Protein AF-N0D4J6-F1 (afdb_monomer_lite)

Structure (mmCIF, N/CA/C/O backbone):
data_AF-N0D4J6-F1
#
_entry.id   AF-N0D4J6-F1
#
loop_
_atom_site.group_PDB
_atom_site.id
_atom_site.type_symbol
_atom_site.label_atom_id
_atom_site.label_alt_id
_atom_site.label_comp_id
_atom_site.label_asym_id
_atom_site.label_entity_id
_atom_site.label_seq_id
_atom_site.pdbx_PDB_ins_code
_atom_site.Cartn_x
_atom_site.Cartn_y
_atom_site.Cartn_z
_atom_site.occupancy
_atom_site.B_iso_or_equiv
_atom_site.auth_seq_id
_atom_site.auth_comp_id
_atom_site.auth_asym_id
_atom_site.auth_atom_id
_atom_site.pdbx_PDB_model_num
ATOM 1 N N . SER A 1 1 ? 31.652 13.600 -29.830 1.00 31.55 1 SER A N 1
ATOM 2 C CA . SER A 1 1 ? 32.325 13.823 -28.541 1.00 31.55 1 SER A CA 1
ATOM 3 C C . SER A 1 1 ? 31.386 14.639 -27.685 1.00 31.55 1 SER A C 1
ATOM 5 O O . SER A 1 1 ? 31.452 15.847 -27.776 1.00 31.55 1 SER A O 1
ATOM 7 N N . ASP A 1 2 ? 30.451 13.978 -27.005 1.00 32.47 2 ASP A N 1
ATOM 8 C CA . ASP A 1 2 ? 29.619 14.539 -25.932 1.00 32.47 2 ASP A CA 1
ATOM 9 C C . ASP A 1 2 ? 28.684 13.425 -25.469 1.00 32.47 2 ASP A C 1
ATOM 11 O O . ASP A 1 2 ? 27.693 13.139 -26.122 1.00 32.47 2 ASP A O 1
ATOM 15 N N . PHE A 1 3 ? 29.121 12.706 -24.440 1.00 34.25 3 PHE A N 1
ATOM 16 C CA . PHE A 1 3 ? 28.351 12.083 -23.361 1.00 34.25 3 PHE A CA 1
ATOM 17 C C . PHE A 1 3 ? 29.422 11.534 -22.402 1.00 34.25 3 PHE A C 1
ATOM 19 O O . PHE A 1 3 ? 30.389 10.910 -22.845 1.00 34.25 3 PHE A O 1
ATOM 26 N N . PRO A 1 4 ? 29.302 11.838 -21.105 1.00 35.31 4 PRO A N 1
ATOM 27 C CA . PRO A 1 4 ? 28.230 11.211 -20.365 1.00 35.31 4 PRO A CA 1
ATOM 28 C C . PRO A 1 4 ? 27.407 12.211 -19.557 1.00 35.31 4 PRO A C 1
ATOM 30 O O . PRO A 1 4 ? 27.921 13.050 -18.823 1.00 35.31 4 PRO A O 1
ATOM 33 N N . THR A 1 5 ? 26.093 12.068 -19.673 1.00 36.09 5 THR A N 1
ATOM 34 C CA . THR A 1 5 ? 25.137 12.445 -18.638 1.00 36.09 5 THR A CA 1
ATOM 35 C C . THR A 1 5 ? 25.590 11.830 -17.319 1.00 36.09 5 THR A C 1
ATOM 37 O O . THR A 1 5 ? 25.360 10.654 -17.059 1.00 36.09 5 THR A O 1
ATOM 40 N N . PHE A 1 6 ? 26.247 12.635 -16.496 1.00 40.59 6 PHE A N 1
ATOM 41 C CA . PHE A 1 6 ? 26.301 12.457 -15.055 1.00 40.59 6 PHE A CA 1
ATOM 42 C C . PHE A 1 6 ? 25.792 13.763 -14.446 1.00 40.59 6 PHE A C 1
ATOM 44 O O . PHE A 1 6 ? 26.192 14.848 -14.866 1.00 40.59 6 PHE A O 1
ATOM 51 N N . PRO A 1 7 ? 24.862 13.642 -13.494 1.00 32.09 7 PRO A N 1
ATOM 52 C CA . PRO A 1 7 ? 25.329 13.457 -12.134 1.00 32.09 7 PRO A CA 1
ATOM 53 C C . PRO A 1 7 ? 24.622 12.284 -11.446 1.00 32.09 7 PRO A C 1
ATOM 55 O O . PRO A 1 7 ? 23.524 12.423 -10.918 1.00 32.09 7 PRO A O 1
ATOM 58 N N . LEU A 1 8 ? 25.314 11.143 -11.373 1.00 45.03 8 LEU A N 1
ATOM 59 C CA . LEU A 1 8 ? 25.085 10.145 -10.317 1.00 45.03 8 LEU A CA 1
ATOM 60 C C . LEU A 1 8 ? 25.592 10.637 -8.943 1.00 45.03 8 LEU A C 1
ATOM 62 O O . LEU A 1 8 ? 25.309 9.999 -7.942 1.00 45.03 8 LEU A O 1
ATOM 66 N N . SER A 1 9 ? 26.227 11.814 -8.858 1.00 36.22 9 SER A N 1
ATOM 67 C CA . SER A 1 9 ? 26.649 12.467 -7.603 1.00 36.22 9 SER A CA 1
ATOM 68 C C . SER A 1 9 ? 25.492 13.021 -6.749 1.00 36.22 9 SER A C 1
ATOM 70 O O . SER A 1 9 ? 25.706 13.835 -5.858 1.00 36.22 9 SER A O 1
ATOM 72 N N . LEU A 1 10 ? 24.246 12.652 -7.060 1.00 41.38 10 LEU A N 1
ATOM 73 C CA . LEU A 1 10 ? 23.038 13.012 -6.308 1.00 41.38 10 LEU A CA 1
ATOM 74 C C . LEU A 1 10 ? 22.240 11.778 -5.852 1.00 41.38 10 LEU A C 1
ATOM 76 O O . LEU A 1 10 ? 21.133 11.943 -5.338 1.00 41.38 10 LEU A O 1
ATOM 80 N N . LEU A 1 11 ? 22.786 10.568 -6.019 1.00 46.06 11 LEU A N 1
ATOM 81 C CA . LEU A 1 11 ? 22.263 9.315 -5.455 1.00 46.06 11 LEU A CA 1
ATOM 82 C C . LEU A 1 11 ? 23.115 8.799 -4.272 1.00 46.06 11 LEU A C 1
ATOM 84 O O . LEU A 1 11 ? 22.824 7.735 -3.740 1.00 46.06 11 LEU A O 1
ATOM 88 N N . ASP A 1 12 ? 24.092 9.587 -3.805 1.00 43.06 12 ASP A N 1
ATOM 89 C CA . ASP A 1 12 ? 25.051 9.269 -2.724 1.00 43.06 12 ASP A CA 1
ATOM 90 C C . ASP A 1 12 ? 24.462 9.227 -1.291 1.00 43.06 12 ASP A C 1
ATOM 92 O O . ASP A 1 12 ? 25.187 9.387 -0.320 1.00 43.06 12 ASP A O 1
ATOM 96 N N . ASP A 1 13 ? 23.162 8.977 -1.125 1.00 44.56 13 ASP A N 1
ATOM 97 C CA . ASP A 1 13 ? 22.534 8.781 0.197 1.00 44.56 13 ASP A CA 1
ATOM 98 C C . ASP A 1 13 ? 21.517 7.619 0.173 1.00 44.56 13 ASP A C 1
ATOM 100 O O . ASP A 1 13 ? 20.451 7.670 0.802 1.00 44.56 13 ASP A O 1
ATOM 104 N N . SER A 1 14 ? 21.798 6.561 -0.595 1.00 44.97 14 SER A N 1
ATOM 105 C CA . SER A 1 14 ? 21.171 5.263 -0.350 1.00 44.97 14 SER A CA 1
ATOM 106 C C . SER A 1 14 ? 21.942 4.553 0.763 1.00 44.97 14 SER A C 1
ATOM 108 O O . SER A 1 14 ? 23.104 4.209 0.594 1.00 44.97 14 SER A O 1
ATOM 110 N N . ASP A 1 15 ? 21.285 4.256 1.889 1.00 44.69 15 ASP A N 1
ATOM 111 C CA . ASP A 1 15 ? 21.842 3.368 2.930 1.00 44.69 15 ASP A CA 1
ATOM 112 C C . ASP A 1 15 ? 22.145 1.947 2.383 1.00 44.69 15 ASP A C 1
ATOM 114 O O . ASP A 1 15 ? 22.787 1.128 3.038 1.00 44.69 15 ASP A O 1
ATOM 118 N N . LEU A 1 16 ? 21.679 1.648 1.164 1.00 45.41 16 LEU A N 1
ATOM 119 C CA . LEU A 1 16 ? 22.087 0.512 0.349 1.00 45.41 16 LEU A CA 1
ATOM 120 C C . LEU A 1 16 ? 23.202 0.975 -0.593 1.00 45.41 16 LEU A C 1
ATOM 122 O O . LEU A 1 16 ? 22.922 1.599 -1.618 1.00 45.41 16 LEU A O 1
ATOM 126 N N . GLU A 1 17 ? 24.460 0.678 -0.264 1.00 49.28 17 GLU A N 1
ATOM 127 C CA . GLU A 1 17 ? 25.536 0.763 -1.253 1.00 49.28 17 GLU A CA 1
ATOM 128 C C . GLU A 1 17 ? 25.129 -0.083 -2.472 1.00 49.28 17 GLU A C 1
ATOM 130 O O . GLU A 1 17 ? 24.666 -1.217 -2.287 1.00 49.28 17 GLU A O 1
ATOM 135 N N . PRO A 1 18 ? 25.251 0.429 -3.711 1.00 55.16 18 PRO A N 1
ATOM 136 C CA . PRO A 1 18 ? 24.900 -0.345 -4.892 1.00 55.16 18 PRO A CA 1
ATOM 137 C C . PRO A 1 18 ? 25.662 -1.672 -4.862 1.00 55.16 18 PRO A C 1
ATOM 139 O O . PRO A 1 18 ? 26.897 -1.704 -4.814 1.00 55.16 18 PRO A O 1
ATOM 142 N N . GLN A 1 19 ? 24.923 -2.783 -4.845 1.00 53.44 19 GLN A N 1
ATOM 143 C CA . GLN A 1 19 ? 25.530 -4.086 -4.626 1.00 53.44 19 GLN A CA 1
ATOM 144 C C . GLN A 1 19 ? 26.285 -4.493 -5.887 1.00 53.44 19 GLN A C 1
ATOM 146 O O . GLN A 1 19 ? 25.723 -4.561 -6.983 1.00 53.44 19 GLN A O 1
ATOM 151 N N . ARG A 1 20 ? 27.579 -4.780 -5.726 1.00 57.75 20 ARG A N 1
ATOM 152 C CA . ARG A 1 20 ? 28.384 -5.375 -6.791 1.00 57.75 20 ARG A CA 1
ATOM 153 C C . ARG A 1 20 ? 27.921 -6.807 -7.016 1.00 57.75 20 ARG A C 1
ATOM 155 O O . ARG A 1 20 ? 28.098 -7.661 -6.149 1.00 57.75 20 ARG A O 1
ATOM 162 N N . CYS A 1 21 ? 27.381 -7.072 -8.197 1.00 60.66 21 CYS A N 1
ATOM 163 C CA . CYS A 1 21 ? 27.023 -8.414 -8.628 1.00 60.66 21 CYS A CA 1
ATOM 164 C C . CYS A 1 21 ? 27.957 -8.872 -9.747 1.00 60.66 21 CYS A C 1
ATOM 166 O O . CYS A 1 21 ? 28.174 -8.162 -10.733 1.00 60.66 21 CYS A O 1
ATOM 168 N N . TYR A 1 22 ? 28.524 -10.065 -9.569 1.00 59.53 22 TYR A N 1
ATOM 169 C CA . TYR A 1 22 ? 29.392 -10.706 -10.550 1.00 59.53 22 TYR A CA 1
ATOM 170 C C . TYR A 1 22 ? 28.554 -11.385 -11.630 1.00 59.53 22 TYR A C 1
ATOM 172 O O . TYR A 1 22 ? 27.590 -12.090 -11.328 1.00 59.53 22 TYR A O 1
ATOM 180 N N . ILE A 1 23 ? 28.938 -11.163 -12.882 1.00 63.38 23 ILE A N 1
ATOM 181 C CA . ILE A 1 23 ? 28.275 -11.738 -14.051 1.00 63.38 23 ILE A CA 1
ATOM 182 C C . ILE A 1 23 ? 28.742 -13.193 -14.221 1.00 63.38 23 ILE A C 1
ATOM 184 O O . ILE A 1 23 ? 29.938 -13.459 -14.057 1.00 63.38 23 ILE A O 1
ATOM 188 N N . PRO A 1 24 ? 27.842 -14.149 -14.515 1.00 61.19 24 PRO A N 1
ATOM 189 C CA . PRO A 1 24 ? 28.223 -15.543 -14.705 1.00 61.19 24 PRO A CA 1
ATOM 190 C C . PRO A 1 24 ? 29.245 -15.717 -15.843 1.00 61.19 24 PRO A C 1
ATOM 192 O O . PRO A 1 24 ? 29.080 -15.177 -16.931 1.00 61.19 24 PRO A O 1
ATOM 195 N N . ALA A 1 25 ? 30.285 -16.526 -15.615 1.00 54.28 25 ALA A N 1
ATOM 196 C CA . ALA A 1 25 ? 31.436 -16.684 -16.519 1.00 54.28 25 ALA A CA 1
ATOM 197 C C . ALA A 1 25 ? 31.128 -17.282 -17.915 1.00 54.28 25 ALA A C 1
ATOM 199 O O . ALA A 1 25 ? 32.037 -17.432 -18.727 1.00 54.28 25 ALA A O 1
ATOM 200 N N . TRP A 1 26 ? 29.879 -17.672 -18.183 1.00 51.75 26 TRP A N 1
ATOM 201 C CA . TRP A 1 26 ? 29.451 -18.351 -19.411 1.00 51.75 26 TRP A CA 1
ATOM 202 C C . TRP A 1 26 ? 28.742 -17.431 -20.423 1.00 51.75 26 TRP A C 1
ATOM 204 O O . TRP A 1 26 ? 28.507 -17.858 -21.554 1.00 51.75 26 TRP A O 1
ATOM 214 N N . GLU A 1 27 ? 28.452 -16.173 -20.074 1.00 54.91 27 GLU A N 1
ATOM 215 C CA . GLU A 1 27 ? 27.927 -15.176 -21.018 1.00 54.91 27 GLU A CA 1
ATOM 216 C C . GLU A 1 27 ? 29.079 -14.466 -21.745 1.00 54.91 27 GLU A C 1
ATOM 218 O O . GLU A 1 27 ? 29.668 -13.492 -21.273 1.00 54.91 27 GLU A O 1
ATOM 223 N N . ASN A 1 28 ? 29.424 -14.977 -22.927 1.00 46.06 28 ASN A N 1
ATOM 224 C CA . ASN A 1 28 ? 30.394 -14.336 -23.806 1.00 46.06 28 ASN A CA 1
ATOM 225 C C . ASN A 1 28 ? 29.768 -13.102 -24.479 1.00 46.06 28 ASN A C 1
ATOM 227 O O . ASN A 1 28 ? 28.743 -13.205 -25.149 1.00 46.06 28 ASN A O 1
ATOM 231 N N . SER A 1 29 ? 30.457 -11.961 -24.370 1.00 52.41 29 SER A N 1
ATOM 232 C CA . SER A 1 29 ? 30.180 -10.665 -25.021 1.00 52.41 29 SER A CA 1
ATOM 233 C C . SER A 1 29 ? 28.982 -9.854 -24.498 1.00 52.41 29 SER A C 1
ATOM 235 O O . SER A 1 29 ? 28.037 -9.564 -25.223 1.00 52.41 29 SER A O 1
ATOM 237 N N . THR A 1 30 ? 29.059 -9.376 -23.254 1.00 58.66 30 THR A N 1
ATOM 238 C CA . THR A 1 30 ? 28.177 -8.296 -22.786 1.00 58.66 30 THR A CA 1
ATOM 239 C C . THR A 1 30 ? 28.730 -6.941 -23.234 1.00 58.66 30 THR A C 1
ATOM 241 O O . THR A 1 30 ? 29.758 -6.465 -22.753 1.00 58.66 30 THR A O 1
ATOM 244 N N . GLY A 1 31 ? 28.073 -6.311 -24.210 1.00 66.31 31 GLY A N 1
ATOM 245 C CA . GLY A 1 31 ? 28.323 -4.906 -24.540 1.00 66.31 31 GLY A CA 1
ATOM 246 C C . GLY A 1 31 ? 27.883 -3.993 -23.391 1.00 66.31 31 GLY A C 1
ATOM 247 O O . GLY A 1 31 ? 26.995 -4.356 -22.618 1.00 66.31 31 GLY A O 1
ATOM 248 N N . THR A 1 32 ? 28.484 -2.808 -23.274 1.00 74.94 32 THR A N 1
ATOM 249 C CA . THR A 1 32 ? 28.035 -1.792 -22.311 1.00 74.94 32 THR A CA 1
ATOM 250 C C . THR A 1 32 ? 26.611 -1.346 -22.648 1.00 74.94 32 THR A C 1
ATOM 252 O O . THR A 1 32 ? 26.360 -0.930 -23.779 1.00 74.94 32 THR A O 1
ATOM 255 N N . GLY A 1 33 ? 25.687 -1.397 -21.689 1.00 78.81 33 GLY A N 1
ATOM 256 C CA . GLY A 1 33 ? 24.295 -1.015 -21.933 1.00 78.81 33 GLY A CA 1
ATOM 257 C C . GLY A 1 33 ? 23.366 -1.224 -20.741 1.00 78.81 33 GLY A C 1
ATOM 258 O O . GLY A 1 33 ? 23.804 -1.599 -19.654 1.00 78.81 33 GLY A O 1
ATOM 259 N N . TRP A 1 34 ? 22.071 -0.980 -20.958 1.00 84.12 34 TRP A N 1
ATOM 260 C CA . TRP A 1 34 ? 21.013 -1.300 -19.997 1.00 84.12 34 TRP A CA 1
ATOM 261 C C . TRP A 1 34 ? 20.624 -2.768 -20.113 1.00 84.12 34 TRP A C 1
ATOM 263 O O . TRP A 1 34 ? 20.433 -3.267 -21.220 1.00 84.12 34 TRP A O 1
ATOM 273 N N . TYR A 1 35 ? 20.485 -3.440 -18.976 1.00 84.50 35 TYR A N 1
ATOM 274 C CA . TYR A 1 35 ? 20.070 -4.834 -18.906 1.00 84.50 35 TYR A CA 1
ATOM 275 C C . TYR A 1 35 ? 18.962 -5.012 -17.876 1.00 84.50 35 TYR A C 1
ATOM 277 O O . TYR A 1 35 ? 18.890 -4.297 -16.873 1.00 84.50 35 TYR A O 1
ATOM 285 N N . ARG A 1 36 ? 18.123 -6.014 -18.122 1.00 87.56 36 ARG A N 1
ATOM 286 C CA . ARG A 1 36 ? 17.283 -6.644 -17.116 1.00 87.56 36 ARG A CA 1
ATOM 287 C C . ARG A 1 36 ? 18.103 -7.756 -16.464 1.00 87.56 36 ARG A C 1
ATOM 289 O O . ARG A 1 36 ? 18.426 -8.765 -17.088 1.00 87.56 36 ARG A O 1
ATOM 296 N N . CYS A 1 37 ? 18.455 -7.534 -15.207 1.00 84.19 37 CYS A N 1
ATOM 297 C CA . CYS A 1 37 ? 19.223 -8.440 -14.371 1.00 84.19 37 CYS A CA 1
ATOM 298 C C . CYS A 1 37 ? 18.268 -9.360 -13.613 1.00 84.19 37 CYS A C 1
ATOM 300 O O . CYS A 1 37 ? 17.620 -8.909 -12.672 1.00 84.19 37 CYS A O 1
ATOM 302 N N . HIS A 1 38 ? 18.180 -10.629 -14.006 1.00 84.94 38 HIS A N 1
ATOM 303 C CA . HIS A 1 38 ? 17.336 -11.623 -13.338 1.00 84.94 38 HIS A CA 1
ATOM 304 C C . HIS A 1 38 ? 18.054 -12.253 -12.153 1.00 84.94 38 HIS A C 1
ATOM 306 O O . HIS A 1 38 ? 19.222 -12.640 -12.245 1.00 84.94 38 HIS A O 1
ATOM 312 N N . LEU A 1 39 ? 17.341 -12.391 -11.045 1.00 82.56 39 LEU A N 1
ATOM 313 C CA . LEU A 1 39 ? 17.875 -12.792 -9.753 1.00 82.56 39 LEU A CA 1
ATOM 314 C C . LEU A 1 39 ? 17.342 -14.172 -9.362 1.00 82.56 39 LEU A C 1
ATOM 316 O O . LEU A 1 39 ? 16.369 -14.683 -9.916 1.00 82.56 39 LEU A O 1
ATOM 320 N N . CYS A 1 40 ? 18.023 -14.828 -8.425 1.00 78.12 40 CYS A N 1
ATOM 321 C CA . CYS A 1 40 ? 17.740 -16.217 -8.056 1.00 78.12 40 CYS A CA 1
ATOM 322 C C . CYS A 1 40 ? 16.357 -16.455 -7.431 1.00 78.12 40 CYS A C 1
ATOM 324 O O . CYS A 1 40 ? 15.910 -17.597 -7.378 1.00 78.12 40 CYS A O 1
ATOM 326 N N . ASP A 1 41 ? 15.692 -15.406 -6.953 1.00 77.50 41 ASP A N 1
ATOM 327 C CA . ASP A 1 41 ? 14.322 -15.444 -6.434 1.00 77.50 41 ASP A CA 1
ATOM 328 C C . ASP A 1 41 ? 13.252 -15.282 -7.534 1.00 77.50 41 ASP A C 1
ATOM 330 O O . ASP A 1 41 ? 12.059 -15.305 -7.239 1.00 77.50 41 ASP A O 1
ATOM 334 N N . GLY A 1 42 ? 13.670 -15.136 -8.798 1.00 81.81 42 GLY A N 1
ATOM 335 C CA . GLY A 1 42 ? 12.796 -14.880 -9.942 1.00 81.81 42 GLY A CA 1
ATOM 336 C C . GLY A 1 42 ? 12.431 -13.405 -10.130 1.00 81.81 42 GLY A C 1
ATOM 337 O O . GLY A 1 42 ? 11.669 -13.091 -11.043 1.00 81.81 42 GLY A O 1
ATOM 338 N N . SER A 1 43 ? 12.951 -12.501 -9.294 1.00 85.38 43 SER A N 1
ATOM 339 C CA . SER A 1 43 ? 12.812 -11.059 -9.491 1.00 85.38 43 SER A CA 1
ATOM 340 C C . SER A 1 43 ? 13.825 -10.535 -10.511 1.00 85.38 43 SER A C 1
ATOM 342 O O . SER A 1 43 ? 14.798 -11.211 -10.853 1.00 85.38 43 SER A O 1
ATOM 344 N N . TYR A 1 44 ? 13.607 -9.318 -11.007 1.00 86.62 44 TYR A N 1
ATOM 345 C CA . TYR A 1 44 ? 14.601 -8.620 -11.814 1.00 86.62 44 TYR A CA 1
ATOM 346 C C . TYR A 1 44 ? 14.820 -7.183 -11.349 1.00 86.62 44 TYR A C 1
ATOM 348 O O . TYR A 1 44 ? 13.927 -6.551 -10.782 1.00 86.62 44 TYR A O 1
ATOM 356 N N . ALA A 1 45 ? 15.998 -6.652 -11.664 1.00 85.19 45 ALA A N 1
ATOM 357 C CA . ALA A 1 45 ? 16.337 -5.238 -11.540 1.00 85.19 45 ALA A CA 1
ATOM 358 C C . ALA A 1 45 ? 16.830 -4.687 -12.885 1.00 85.19 45 ALA A C 1
ATOM 360 O O . ALA A 1 45 ? 17.416 -5.416 -13.687 1.00 85.19 45 ALA A O 1
ATOM 361 N N . VAL A 1 46 ? 16.563 -3.411 -13.160 1.00 85.88 46 VAL A N 1
ATOM 362 C CA . VAL A 1 46 ? 17.032 -2.735 -14.379 1.00 85.88 46 VAL A CA 1
ATOM 363 C C . VAL A 1 46 ? 18.310 -1.984 -14.053 1.00 85.88 46 VAL A C 1
ATOM 365 O O . VAL A 1 46 ? 18.291 -1.052 -13.254 1.00 85.88 46 VAL A O 1
ATOM 368 N N . CYS A 1 47 ? 19.429 -2.380 -14.658 1.00 79.44 47 CYS A N 1
ATOM 369 C CA . CYS A 1 47 ? 20.736 -1.844 -14.283 1.00 79.44 47 CYS A CA 1
ATOM 370 C C . CYS A 1 47 ? 21.635 -1.599 -15.492 1.00 79.44 47 CYS A C 1
ATOM 372 O O . CYS A 1 47 ? 21.501 -2.224 -16.548 1.00 79.44 47 CYS A O 1
ATOM 374 N N . TRP A 1 48 ? 22.587 -0.686 -15.319 1.00 77.69 48 TRP A N 1
ATOM 375 C CA . TRP A 1 48 ? 23.629 -0.441 -16.305 1.00 77.69 48 TRP A CA 1
ATOM 376 C C . TRP A 1 48 ? 24.785 -1.425 -16.113 1.00 77.69 48 TRP A C 1
ATOM 378 O O . TRP A 1 48 ? 25.401 -1.489 -15.046 1.00 77.69 48 TRP A O 1
ATOM 388 N N . VAL A 1 49 ? 25.111 -2.175 -17.163 1.00 75.25 49 VAL A N 1
ATOM 389 C CA . VAL A 1 49 ? 26.203 -3.153 -17.173 1.00 75.25 49 VAL A CA 1
ATOM 390 C C . VAL A 1 49 ? 27.357 -2.602 -17.997 1.00 75.25 49 VAL A C 1
ATOM 392 O O . VAL A 1 49 ? 27.163 -2.079 -19.094 1.00 75.25 49 VAL A O 1
ATOM 395 N N . THR A 1 50 ? 28.580 -2.708 -17.473 1.00 67.94 50 THR A N 1
ATOM 396 C CA . THR A 1 50 ? 29.802 -2.313 -18.185 1.00 67.94 50 THR A CA 1
ATOM 397 C C . THR A 1 50 ? 30.849 -3.425 -18.083 1.00 67.94 50 THR A C 1
ATOM 399 O O . THR A 1 50 ? 31.254 -3.762 -16.969 1.00 67.94 50 THR A O 1
ATOM 402 N N . PRO A 1 51 ? 31.338 -3.984 -19.204 1.00 63.66 51 PRO A N 1
ATOM 403 C CA . PRO A 1 51 ? 32.469 -4.900 -19.180 1.00 63.66 51 PRO A CA 1
ATOM 404 C C . PRO A 1 51 ? 33.742 -4.139 -18.776 1.00 63.66 51 PRO A C 1
ATOM 406 O O . PRO A 1 51 ? 34.083 -3.117 -19.375 1.00 63.66 51 PRO A O 1
ATOM 409 N N . ARG A 1 52 ? 34.477 -4.620 -17.765 1.00 57.59 52 ARG A N 1
ATOM 410 C CA . ARG A 1 52 ? 35.850 -4.156 -17.505 1.00 57.59 52 ARG A CA 1
ATOM 411 C C . ARG A 1 52 ? 36.844 -5.002 -18.299 1.00 57.59 52 ARG A C 1
ATOM 413 O O . ARG A 1 52 ? 36.660 -6.202 -18.466 1.00 57.59 52 ARG A O 1
ATOM 420 N N . ALA A 1 53 ? 37.924 -4.378 -18.766 1.00 50.34 53 ALA A N 1
ATOM 421 C CA . ALA A 1 53 ? 39.074 -5.097 -19.305 1.00 50.34 53 ALA A CA 1
ATOM 422 C C . ALA A 1 53 ? 39.821 -5.782 -18.144 1.00 50.34 53 ALA A C 1
ATOM 424 O O . ALA A 1 53 ? 40.487 -5.117 -17.354 1.00 50.34 53 ALA A O 1
ATOM 425 N N . GLY A 1 54 ? 39.650 -7.097 -18.009 1.00 54.59 54 GLY A N 1
ATOM 426 C CA . GLY A 1 54 ? 40.112 -7.893 -16.866 1.00 54.59 54 GLY A CA 1
ATOM 427 C C . GLY A 1 54 ? 38.975 -8.777 -16.355 1.00 54.59 54 GLY A C 1
ATOM 428 O O . GLY A 1 54 ? 37.820 -8.401 -16.484 1.00 54.59 54 GLY A O 1
ATOM 429 N N . SER A 1 55 ? 39.296 -9.955 -15.822 1.00 52.81 55 SER A N 1
ATOM 430 C CA . SER A 1 55 ? 38.429 -11.124 -15.552 1.00 52.81 55 SER A CA 1
ATOM 431 C C . SER A 1 55 ? 37.132 -10.921 -14.746 1.00 52.81 55 SER A C 1
ATOM 433 O O . SER A 1 55 ? 36.446 -11.899 -14.463 1.00 52.81 55 SER A O 1
ATOM 435 N N . GLU A 1 56 ? 36.784 -9.698 -14.357 1.00 53.91 56 GLU A N 1
ATOM 436 C CA . GLU A 1 56 ? 35.614 -9.387 -13.544 1.00 53.91 56 GLU A CA 1
ATOM 437 C C . GLU A 1 56 ? 34.643 -8.488 -14.312 1.00 53.91 56 GLU A C 1
ATOM 439 O O . GLU A 1 56 ? 34.735 -7.259 -14.327 1.00 53.91 56 GLU A O 1
ATOM 444 N N . THR A 1 57 ? 33.665 -9.124 -14.943 1.00 58.38 57 THR A N 1
ATOM 445 C CA . THR A 1 57 ? 32.429 -8.493 -15.397 1.00 58.38 57 THR A CA 1
ATOM 446 C C . THR A 1 57 ? 31.540 -8.255 -14.172 1.00 58.38 57 THR A C 1
ATOM 448 O O . THR A 1 57 ? 31.015 -9.207 -13.590 1.00 58.38 57 THR A O 1
ATOM 451 N N . CYS A 1 58 ? 31.408 -6.998 -13.734 1.00 56.78 58 CYS A N 1
ATOM 452 C CA . CYS A 1 58 ? 30.579 -6.610 -12.590 1.00 56.78 58 CYS A CA 1
ATOM 453 C C . CYS A 1 58 ? 29.492 -5.603 -12.993 1.00 56.78 58 CYS A C 1
ATOM 455 O O . CYS A 1 58 ? 29.699 -4.745 -13.851 1.00 56.78 58 CYS A O 1
ATOM 457 N N . CYS A 1 59 ? 28.325 -5.714 -12.365 1.00 60.41 59 CYS A N 1
ATOM 458 C CA . CYS A 1 59 ? 27.227 -4.758 -12.476 1.00 60.41 59 CYS A CA 1
ATOM 459 C C . CYS A 1 59 ? 26.890 -4.196 -11.092 1.00 60.41 59 CYS A C 1
ATOM 461 O O . CYS A 1 59 ? 27.150 -4.838 -10.070 1.00 60.41 59 CYS A O 1
ATOM 463 N N . PHE A 1 60 ? 26.349 -2.981 -11.068 1.00 61.19 60 PHE A N 1
ATOM 464 C CA . PHE A 1 60 ? 25.830 -2.361 -9.857 1.00 61.19 60 PHE A CA 1
ATOM 465 C C . PHE A 1 60 ? 24.316 -2.498 -9.887 1.00 61.19 60 PHE A C 1
ATOM 467 O O . PHE A 1 60 ? 23.669 -1.930 -10.765 1.00 61.19 60 PHE A O 1
ATOM 474 N N . LEU A 1 61 ? 23.776 -3.284 -8.959 1.00 62.88 61 LEU A N 1
ATOM 475 C CA . LEU A 1 61 ? 22.339 -3.346 -8.751 1.00 62.88 61 LEU A CA 1
ATOM 476 C C . LEU A 1 61 ? 21.948 -2.208 -7.812 1.00 62.88 61 LEU A C 1
ATOM 478 O O . LEU A 1 61 ? 22.339 -2.211 -6.641 1.00 62.88 61 LEU A O 1
ATOM 482 N N . ASP A 1 62 ? 21.186 -1.245 -8.325 1.00 66.50 62 ASP A N 1
ATOM 483 C CA . ASP A 1 62 ? 20.389 -0.373 -7.473 1.00 66.50 62 ASP A CA 1
ATOM 484 C C . ASP A 1 62 ? 19.002 -1.007 -7.285 1.00 66.50 62 ASP A C 1
ATOM 486 O O . ASP A 1 62 ? 18.457 -1.671 -8.166 1.00 66.50 62 ASP A O 1
ATOM 490 N N . GLY A 1 63 ? 18.444 -0.894 -6.082 1.00 66.69 63 GLY A N 1
ATOM 491 C CA . GLY A 1 63 ? 17.111 -1.426 -5.782 1.00 66.69 63 GLY A CA 1
ATOM 492 C C . GLY A 1 63 ? 15.986 -0.517 -6.272 1.00 66.69 63 GLY A C 1
ATOM 493 O O . GLY A 1 63 ? 14.896 -0.573 -5.707 1.00 66.69 63 GLY A O 1
ATOM 494 N N . ILE A 1 64 ? 16.257 0.377 -7.233 1.00 79.81 64 ILE A N 1
ATOM 495 C CA . ILE A 1 64 ? 15.356 1.483 -7.557 1.00 79.81 64 ILE A CA 1
ATOM 496 C C . ILE A 1 64 ? 14.282 1.035 -8.536 1.00 79.81 64 ILE A C 1
ATOM 498 O O . ILE A 1 64 ? 13.106 1.260 -8.268 1.00 79.81 64 ILE A O 1
ATOM 502 N N . VAL A 1 65 ? 14.666 0.409 -9.653 1.00 84.00 65 VAL A N 1
ATOM 503 C CA . VAL A 1 65 ? 13.740 -0.068 -10.693 1.00 84.00 65 VAL A CA 1
ATOM 504 C C . VAL A 1 65 ? 13.781 -1.587 -10.746 1.00 84.00 65 VAL A C 1
ATOM 506 O O . VAL A 1 65 ? 14.754 -2.186 -11.205 1.00 84.00 65 VAL A O 1
ATOM 509 N N . THR A 1 66 ? 12.715 -2.221 -10.271 1.00 85.50 66 THR A N 1
ATOM 510 C CA . THR A 1 66 ? 12.689 -3.666 -10.019 1.00 85.50 66 THR A CA 1
ATOM 511 C C . THR A 1 66 ? 11.374 -4.285 -10.478 1.00 85.50 66 THR A C 1
ATOM 513 O O . THR A 1 66 ? 10.458 -3.584 -10.897 1.00 85.50 66 THR A O 1
ATOM 516 N N . SER A 1 67 ? 11.260 -5.608 -10.438 1.00 85.69 67 SER A N 1
ATOM 517 C CA . SER A 1 67 ? 10.031 -6.320 -10.801 1.00 85.69 67 SER A CA 1
ATOM 518 C C . SER A 1 67 ? 9.006 -6.415 -9.669 1.00 85.69 67 SER A C 1
ATOM 520 O O . SER A 1 67 ? 7.876 -6.832 -9.903 1.00 85.69 67 SER A O 1
ATOM 522 N N . LEU A 1 68 ? 9.397 -6.091 -8.432 1.00 79.31 68 LEU A N 1
ATOM 523 C CA . LEU A 1 68 ? 8.587 -6.290 -7.229 1.00 79.31 68 LEU A CA 1
ATOM 524 C C . LEU A 1 68 ? 8.507 -5.008 -6.392 1.00 79.31 68 LEU A C 1
ATOM 526 O O . LEU A 1 68 ? 9.412 -4.184 -6.372 1.00 79.31 68 LEU A O 1
ATOM 530 N N . THR A 1 69 ? 7.429 -4.861 -5.627 1.00 68.56 69 THR A N 1
ATOM 531 C CA . THR A 1 69 ? 7.231 -3.752 -4.670 1.00 68.56 69 THR A CA 1
ATOM 532 C C . THR A 1 69 ? 7.872 -3.997 -3.303 1.00 68.56 69 THR A C 1
ATOM 534 O O . THR A 1 69 ? 7.722 -3.196 -2.385 1.00 68.56 69 THR A O 1
ATOM 537 N N . ARG A 1 70 ? 8.557 -5.123 -3.108 1.00 69.12 70 ARG A N 1
ATOM 538 C CA . ARG A 1 70 ? 9.325 -5.425 -1.891 1.00 69.12 70 ARG A CA 1
ATOM 539 C C . ARG A 1 70 ? 10.647 -6.052 -2.290 1.00 69.12 70 ARG A C 1
ATOM 541 O O . ARG A 1 70 ? 10.921 -7.206 -1.972 1.00 69.12 70 ARG A O 1
ATOM 548 N N . PHE A 1 71 ? 11.420 -5.307 -3.067 1.00 66.88 71 PHE A N 1
ATOM 549 C CA . PHE A 1 71 ? 12.715 -5.774 -3.522 1.00 66.88 71 PHE A CA 1
ATOM 550 C C . PHE A 1 71 ? 13.764 -5.613 -2.418 1.00 66.88 71 PHE A C 1
ATOM 552 O O . PHE A 1 71 ? 13.889 -4.548 -1.814 1.00 66.88 71 PHE A O 1
ATOM 559 N N . SER A 1 72 ? 14.535 -6.670 -2.166 1.00 66.12 72 SER A N 1
ATOM 560 C CA . SER A 1 72 ? 15.708 -6.612 -1.299 1.00 66.12 72 SER A CA 1
ATOM 561 C C . SER A 1 72 ? 16.921 -7.077 -2.096 1.00 66.12 72 SER A C 1
ATOM 563 O O . SER A 1 72 ? 17.006 -8.268 -2.388 1.00 66.12 72 SER A O 1
ATOM 565 N N . PRO A 1 73 ? 17.884 -6.192 -2.411 1.00 62.09 73 PRO A N 1
ATOM 566 C CA . PRO A 1 73 ? 19.082 -6.598 -3.147 1.00 62.09 73 PRO A CA 1
ATOM 567 C C . PRO A 1 73 ? 19.972 -7.561 -2.341 1.00 62.09 73 PRO A C 1
ATOM 569 O O . PRO A 1 73 ? 20.771 -8.303 -2.915 1.00 62.09 73 PRO A O 1
ATOM 572 N N . THR A 1 74 ? 19.821 -7.589 -1.011 1.00 63.78 74 THR A N 1
ATOM 573 C CA . THR A 1 74 ? 20.707 -8.332 -0.109 1.00 63.78 74 THR A CA 1
ATOM 574 C C . THR A 1 74 ? 20.654 -9.845 -0.348 1.00 63.78 74 THR A C 1
ATOM 576 O O . THR A 1 74 ? 19.590 -10.450 -0.455 1.00 63.78 74 THR A O 1
ATOM 579 N N . ASN A 1 75 ? 21.835 -10.474 -0.410 1.00 62.81 75 ASN A N 1
ATOM 580 C CA . ASN A 1 75 ? 22.031 -11.918 -0.621 1.00 62.81 75 ASN A CA 1
ATOM 581 C C . ASN A 1 75 ? 21.488 -12.500 -1.939 1.00 62.81 75 ASN A C 1
ATOM 583 O O . ASN A 1 75 ? 21.412 -13.724 -2.074 1.00 62.81 75 ASN A O 1
ATOM 587 N N . GLN A 1 76 ? 21.166 -11.671 -2.932 1.00 67.81 76 GLN A N 1
ATOM 588 C CA . GLN A 1 76 ? 20.702 -12.166 -4.226 1.00 67.81 76 GLN A CA 1
ATOM 589 C C . GLN A 1 76 ? 21.857 -12.489 -5.184 1.00 67.81 76 GLN A C 1
ATOM 591 O O . GLN A 1 76 ? 22.899 -11.827 -5.193 1.00 67.81 76 GLN A O 1
ATOM 596 N N . ARG A 1 77 ? 21.678 -13.540 -5.997 1.00 70.88 77 ARG A N 1
ATOM 597 C CA . ARG A 1 77 ? 22.616 -13.942 -7.057 1.00 70.88 77 ARG A CA 1
ATOM 598 C C . ARG A 1 77 ? 22.005 -13.666 -8.421 1.00 70.88 77 ARG A C 1
ATOM 600 O O . ARG A 1 77 ? 20.850 -14.011 -8.652 1.00 70.88 77 ARG A O 1
ATOM 607 N N . LEU A 1 78 ? 22.811 -13.106 -9.315 1.00 74.38 78 LEU A N 1
ATOM 608 C CA . LEU A 1 78 ? 22.453 -12.891 -10.711 1.00 74.38 78 LEU A CA 1
ATOM 609 C C . LEU A 1 78 ? 22.428 -14.231 -11.460 1.00 74.38 78 LEU A C 1
ATOM 611 O O . LEU A 1 78 ? 23.378 -15.011 -11.370 1.00 74.38 78 LEU A O 1
ATOM 615 N N . VAL A 1 79 ? 21.339 -14.488 -12.180 1.00 79.19 79 VAL A N 1
ATOM 616 C CA . VAL A 1 79 ? 21.106 -15.729 -12.933 1.00 79.19 79 VAL A CA 1
ATOM 617 C C . VAL A 1 79 ? 21.223 -15.500 -14.436 1.00 79.19 79 VAL A C 1
ATOM 619 O O . VAL A 1 79 ? 21.821 -16.329 -15.118 1.00 79.19 79 VAL A O 1
ATOM 622 N N . LEU A 1 80 ? 20.666 -14.397 -14.941 1.00 82.00 80 LEU A N 1
ATOM 623 C CA . LEU A 1 80 ? 20.580 -14.096 -16.372 1.00 82.00 80 LEU A CA 1
ATOM 624 C C . LEU A 1 80 ? 20.647 -12.582 -16.608 1.00 82.00 80 LEU A C 1
ATOM 626 O O . LEU A 1 80 ? 20.057 -11.810 -15.845 1.00 82.00 80 LEU A O 1
ATOM 630 N N . LEU A 1 81 ? 21.327 -12.171 -17.679 1.00 81.19 81 LEU A N 1
ATOM 631 C CA . LEU A 1 81 ? 21.317 -10.797 -18.173 1.00 81.19 81 LEU A CA 1
ATOM 632 C C . LEU A 1 81 ? 20.601 -10.710 -19.518 1.00 81.19 81 LEU A C 1
ATOM 634 O O . LEU A 1 81 ? 21.065 -11.234 -20.527 1.00 81.19 81 LEU A O 1
ATOM 638 N N . GLU A 1 82 ? 19.502 -9.965 -19.559 1.00 86.12 82 GLU A N 1
ATOM 639 C CA . GLU A 1 82 ? 18.798 -9.675 -20.808 1.00 86.12 82 GLU A CA 1
ATOM 640 C C . GLU A 1 82 ? 19.090 -8.235 -21.251 1.00 86.12 82 GLU A C 1
ATOM 642 O O . GLU A 1 82 ? 18.779 -7.302 -20.507 1.00 86.12 82 GLU A O 1
ATOM 647 N N . PRO A 1 83 ? 19.699 -8.009 -22.429 1.00 86.50 83 PRO A N 1
ATOM 648 C CA . PRO A 1 83 ? 19.960 -6.660 -22.916 1.00 86.50 83 PRO A CA 1
ATOM 649 C C . PRO A 1 83 ? 18.647 -5.937 -23.229 1.00 86.50 83 PRO A C 1
ATOM 651 O O . PRO A 1 83 ? 17.771 -6.490 -23.890 1.00 86.50 83 PRO A O 1
ATOM 654 N N . LEU A 1 84 ? 18.541 -4.683 -22.792 1.00 86.94 84 LEU A N 1
ATOM 655 C CA . LEU A 1 84 ? 17.387 -3.822 -23.038 1.00 86.94 84 LEU A CA 1
ATOM 656 C C . LEU A 1 84 ? 17.721 -2.772 -24.094 1.00 86.94 84 LEU A C 1
ATOM 658 O O . LEU A 1 84 ? 18.757 -2.101 -24.033 1.00 86.94 84 LEU A O 1
ATOM 662 N N . LYS A 1 85 ? 16.815 -2.588 -25.054 1.00 88.50 85 LYS A N 1
ATOM 663 C CA . LYS A 1 85 ? 16.923 -1.504 -26.039 1.00 88.50 85 LYS A CA 1
ATOM 664 C C . LYS A 1 85 ? 16.325 -0.230 -25.459 1.00 88.50 85 LYS A C 1
ATOM 666 O O . LYS A 1 85 ? 15.215 -0.250 -24.942 1.00 88.50 85 LYS A O 1
ATOM 671 N N . LEU A 1 86 ? 17.051 0.881 -25.563 1.00 86.75 86 LEU A N 1
ATOM 672 C CA . LEU A 1 86 ? 16.573 2.167 -25.066 1.00 86.75 86 LEU A CA 1
ATOM 673 C C . LEU A 1 86 ? 15.675 2.854 -26.101 1.00 86.75 86 LEU A C 1
ATOM 675 O O . LEU A 1 86 ? 16.141 3.231 -27.177 1.00 86.75 86 LEU A O 1
ATOM 679 N N . VAL A 1 87 ? 14.422 3.089 -25.727 1.00 87.69 87 VAL A N 1
ATOM 680 C CA . VAL A 1 87 ? 13.455 3.898 -26.469 1.00 87.69 87 VAL A CA 1
ATOM 681 C C . VAL A 1 87 ? 13.342 5.277 -25.812 1.00 87.69 87 VAL A C 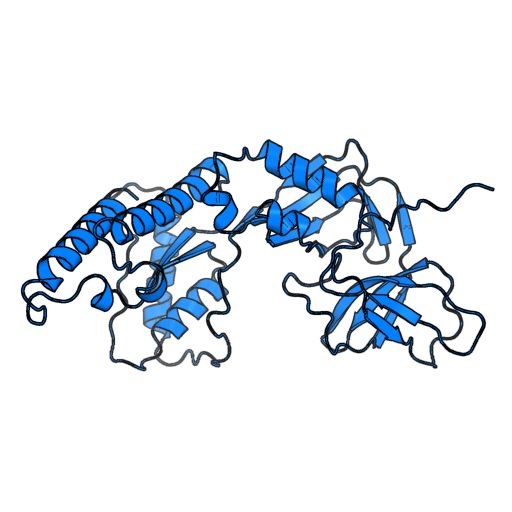1
ATOM 683 O O . VAL A 1 87 ? 12.983 5.382 -24.636 1.00 87.69 87 VAL A O 1
ATOM 686 N N . PRO A 1 88 ? 13.653 6.367 -26.528 1.00 79.75 88 PRO A N 1
ATOM 687 C CA . PRO A 1 88 ? 13.555 7.700 -25.955 1.00 79.75 88 PRO A CA 1
ATOM 688 C C . PRO A 1 88 ? 12.099 8.187 -25.894 1.00 79.75 88 PRO A C 1
ATOM 690 O O . PRO A 1 88 ? 11.321 7.990 -26.826 1.00 79.75 88 PRO A O 1
ATOM 693 N N . CYS A 1 89 ? 11.782 8.935 -24.834 1.00 79.19 89 CYS A N 1
ATOM 694 C CA . CYS A 1 89 ? 10.655 9.872 -24.774 1.00 79.19 89 CYS A CA 1
ATOM 695 C C . CYS A 1 89 ? 9.248 9.264 -24.923 1.00 79.19 89 CYS A C 1
ATOM 697 O O . CYS A 1 89 ? 8.486 9.620 -25.827 1.00 79.19 89 CYS A O 1
ATOM 699 N N . VAL A 1 90 ? 8.846 8.431 -23.965 1.00 89.38 90 VAL A N 1
ATOM 700 C CA . VAL A 1 90 ? 7.451 7.997 -23.825 1.00 89.38 90 VAL A CA 1
ATOM 701 C C . VAL A 1 90 ? 6.609 9.145 -23.272 1.00 89.38 90 VAL A C 1
ATOM 703 O O . VAL A 1 90 ? 6.898 9.703 -22.211 1.00 89.38 90 VAL A O 1
ATOM 706 N N . LYS A 1 91 ? 5.553 9.503 -24.008 1.00 90.69 91 LYS A N 1
ATOM 707 C CA . LYS A 1 91 ? 4.663 10.629 -23.679 1.00 90.69 91 LYS A CA 1
ATOM 708 C C . LYS A 1 91 ? 3.495 10.268 -22.777 1.00 90.69 91 LYS A C 1
ATOM 710 O O . LYS A 1 91 ? 2.820 11.163 -22.287 1.00 90.69 91 LYS A O 1
ATOM 715 N N . ARG A 1 92 ? 3.204 8.984 -22.596 1.00 92.19 92 ARG A N 1
ATOM 716 C CA . ARG A 1 92 ? 2.060 8.552 -21.800 1.00 92.19 92 ARG A CA 1
ATOM 717 C C . ARG A 1 92 ? 2.398 7.278 -21.064 1.00 92.19 92 ARG A C 1
ATOM 719 O O . ARG A 1 92 ? 2.828 6.317 -21.693 1.00 92.19 92 ARG A O 1
ATOM 726 N N . ILE A 1 93 ? 2.178 7.274 -19.759 1.00 93.88 93 ILE A N 1
ATOM 727 C CA . ILE A 1 93 ? 2.384 6.095 -18.921 1.00 93.88 93 ILE A CA 1
ATOM 728 C C . ILE A 1 93 ? 1.198 5.901 -17.994 1.00 93.88 93 ILE A C 1
ATOM 730 O O . ILE A 1 93 ? 0.602 6.873 -17.535 1.00 93.88 93 ILE A O 1
ATOM 734 N N . SER A 1 94 ? 0.865 4.642 -17.734 1.00 94.19 94 SER A N 1
ATOM 735 C CA . SER A 1 94 ? -0.145 4.265 -16.752 1.00 94.19 94 SER A CA 1
ATOM 736 C C . SER A 1 94 ? 0.543 3.676 -15.533 1.00 94.19 94 SER A C 1
ATOM 738 O O . SER A 1 94 ? 1.327 2.733 -15.667 1.00 94.19 94 SER A O 1
ATOM 740 N N . CYS A 1 95 ? 0.257 4.215 -14.353 1.00 94.62 95 CYS A N 1
ATOM 741 C CA . CYS A 1 95 ? 0.869 3.748 -13.116 1.00 94.62 95 CYS A CA 1
ATOM 742 C C . CYS A 1 95 ? -0.138 3.576 -11.982 1.00 94.62 95 CYS A C 1
ATOM 744 O O . CYS A 1 95 ? -1.235 4.134 -11.998 1.00 94.62 95 CYS A O 1
ATOM 746 N N . VAL A 1 96 ? 0.265 2.795 -10.989 1.00 94.50 96 VAL A N 1
ATOM 747 C CA . VAL A 1 96 ? -0.390 2.684 -9.690 1.00 94.50 96 VAL A CA 1
ATOM 748 C C . VAL A 1 96 ? 0.575 3.228 -8.647 1.00 94.50 96 VAL A C 1
ATOM 750 O O . VAL A 1 96 ? 1.741 2.833 -8.607 1.00 94.50 96 VAL A O 1
ATOM 753 N N . ILE A 1 97 ? 0.101 4.144 -7.808 1.00 94.00 97 ILE A N 1
ATOM 754 C CA . ILE A 1 97 ? 0.913 4.723 -6.734 1.00 94.00 97 ILE A CA 1
ATOM 755 C C . ILE A 1 97 ? 0.511 4.064 -5.422 1.00 94.00 97 ILE A C 1
ATOM 757 O O . ILE A 1 97 ? -0.655 4.102 -5.034 1.00 94.00 97 ILE A O 1
ATOM 761 N N . THR A 1 98 ? 1.483 3.506 -4.708 1.00 92.62 98 THR A N 1
ATOM 762 C CA . THR A 1 98 ? 1.277 3.035 -3.339 1.00 92.62 98 THR A CA 1
ATOM 763 C C . THR A 1 98 ? 1.781 4.100 -2.373 1.00 92.62 98 THR A C 1
ATOM 765 O O . THR A 1 98 ? 2.983 4.361 -2.313 1.00 92.62 98 THR A O 1
ATOM 768 N N . VAL A 1 99 ? 0.880 4.721 -1.615 1.00 92.44 99 VAL A N 1
ATOM 769 C CA . VAL A 1 99 ? 1.190 5.756 -0.617 1.00 92.44 99 VAL A CA 1
ATOM 770 C C . VAL A 1 99 ? 1.357 5.156 0.771 1.00 92.44 99 VAL A C 1
ATOM 772 O O . VAL A 1 99 ? 0.811 4.098 1.067 1.00 92.44 99 VAL A O 1
ATOM 775 N N . THR A 1 100 ? 2.101 5.821 1.643 1.00 88.75 100 THR A N 1
ATOM 776 C CA . THR A 1 100 ? 2.235 5.418 3.042 1.00 88.75 100 THR A CA 1
ATOM 777 C C . THR A 1 100 ? 1.195 6.119 3.921 1.00 88.75 100 THR A C 1
ATOM 779 O O . THR A 1 100 ? 0.585 7.114 3.520 1.00 88.75 100 THR A O 1
ATOM 782 N N . GLN A 1 101 ? 0.974 5.616 5.139 1.00 81.69 101 GLN A N 1
ATOM 783 C CA . GLN A 1 101 ? 0.046 6.255 6.079 1.00 81.69 101 GLN A CA 1
ATOM 784 C C . GLN A 1 101 ? 0.535 7.645 6.518 1.00 81.69 101 GLN A C 1
ATOM 786 O O . GLN A 1 101 ? -0.282 8.528 6.774 1.00 81.69 101 GLN A O 1
ATOM 791 N N . GLU A 1 102 ? 1.850 7.881 6.534 1.00 81.56 102 GLU A N 1
ATOM 792 C CA . GLU A 1 102 ? 2.442 9.169 6.905 1.00 81.56 102 GLU A CA 1
ATOM 793 C C . GLU A 1 102 ? 2.068 10.288 5.925 1.00 81.56 102 GLU A C 1
ATOM 795 O O . GLU A 1 102 ? 1.970 11.444 6.338 1.00 81.56 102 GLU A O 1
ATOM 800 N N . LEU A 1 103 ? 1.818 9.974 4.645 1.00 84.62 103 LEU A N 1
ATOM 801 C CA . LEU A 1 103 ? 1.320 10.958 3.676 1.00 84.62 103 LEU A CA 1
ATOM 802 C C . LEU A 1 103 ? -0.031 11.535 4.114 1.00 84.62 103 LEU A C 1
ATOM 804 O O . LEU A 1 103 ? -0.285 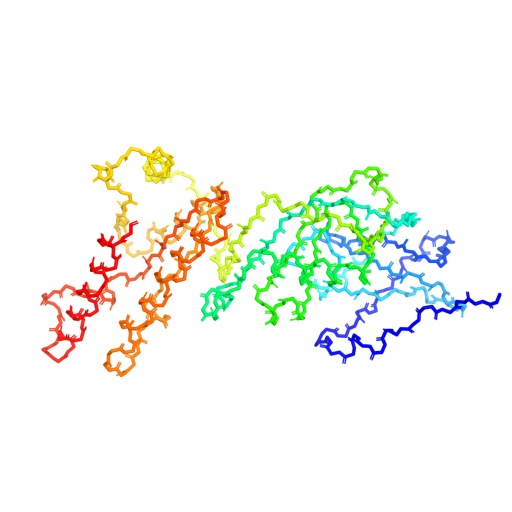12.725 3.958 1.00 84.62 103 LEU A O 1
ATOM 808 N N . LEU A 1 104 ? -0.892 10.689 4.679 1.00 82.75 104 LEU A N 1
ATOM 809 C CA . LEU A 1 104 ? -2.268 11.034 5.035 1.00 82.75 104 LEU A CA 1
ATOM 810 C C . LEU A 1 104 ? -2.365 11.861 6.321 1.00 82.75 104 LEU A C 1
ATOM 812 O O . LEU A 1 104 ? -3.397 12.476 6.575 1.00 82.75 104 LEU A O 1
ATOM 816 N N . GLN A 1 105 ? -1.297 11.879 7.117 1.00 75.12 105 GLN A N 1
ATOM 817 C CA . GLN A 1 105 ? -1.187 12.670 8.344 1.00 75.12 105 GLN A CA 1
ATOM 818 C C . GLN A 1 105 ? -0.633 14.082 8.089 1.00 75.12 105 GLN A C 1
ATOM 820 O O . GLN A 1 105 ? -0.682 14.942 8.969 1.00 75.12 105 GLN A O 1
ATOM 825 N N . ARG A 1 106 ? -0.087 14.332 6.895 1.00 76.88 106 ARG A N 1
ATOM 826 C CA . ARG A 1 106 ? 0.425 15.641 6.475 1.00 76.88 106 ARG A CA 1
ATOM 827 C C . ARG A 1 106 ? -0.722 16.551 6.014 1.00 76.88 106 ARG A C 1
ATOM 829 O O . ARG A 1 106 ? -1.815 16.065 5.712 1.00 76.88 106 ARG A O 1
ATOM 836 N N . PRO A 1 107 ? -0.507 17.880 5.951 1.00 69.75 107 PRO A N 1
ATOM 837 C CA . PRO A 1 107 ? -1.466 18.789 5.325 1.00 69.75 107 PRO A CA 1
ATOM 838 C C . PRO A 1 107 ? -1.865 18.307 3.917 1.00 69.75 107 PRO A C 1
ATOM 840 O O . PRO A 1 107 ? -1.083 17.601 3.280 1.00 69.75 107 PRO A O 1
ATOM 843 N N . PRO A 1 108 ? -3.073 18.665 3.432 1.00 65.88 108 PRO A N 1
ATOM 844 C CA . PRO A 1 108 ? -3.660 18.079 2.230 1.00 65.88 108 PRO A CA 1
ATOM 845 C C . PRO A 1 108 ? -2.711 18.155 1.031 1.00 65.88 108 PRO A C 1
ATOM 847 O O . PRO A 1 108 ? -2.522 19.231 0.473 1.00 65.88 108 PRO A O 1
ATOM 850 N N . VAL A 1 109 ? -2.155 17.017 0.617 1.00 68.62 109 VAL A N 1
ATOM 851 C CA . VAL A 1 109 ? -1.487 16.903 -0.682 1.00 68.62 109 VAL A CA 1
ATOM 852 C C . VAL A 1 109 ? -2.580 16.729 -1.729 1.00 68.62 109 VAL A C 1
ATOM 854 O O . VAL A 1 109 ? -3.462 15.877 -1.567 1.00 68.62 109 VAL A O 1
ATOM 857 N N . SER A 1 110 ? -2.590 17.574 -2.761 1.00 83.19 110 SER A N 1
ATOM 858 C CA . SER A 1 110 ? -3.539 17.402 -3.855 1.00 83.19 110 SER A CA 1
ATOM 859 C C . SER A 1 110 ? -3.120 16.216 -4.726 1.00 83.19 110 SER A C 1
ATOM 861 O O . SER A 1 110 ? -1.944 15.864 -4.815 1.00 83.19 110 SER A O 1
ATOM 863 N N . LEU A 1 111 ? -4.093 15.578 -5.377 1.00 85.75 111 LEU A N 1
ATOM 864 C CA . LEU A 1 111 ? -3.814 14.476 -6.296 1.00 85.75 111 LEU A CA 1
ATOM 865 C C . LEU A 1 111 ? -2.872 14.906 -7.430 1.00 85.75 111 LEU A C 1
ATOM 867 O O . LEU A 1 111 ? -2.053 14.113 -7.884 1.00 85.75 111 LEU A O 1
ATOM 871 N N . GLU A 1 112 ? -3.000 16.150 -7.885 1.00 87.69 112 GLU A N 1
ATOM 872 C CA . GLU A 1 112 ? -2.182 16.686 -8.971 1.00 87.69 112 GLU A CA 1
ATOM 873 C C . GLU A 1 112 ? -0.740 16.933 -8.518 1.00 87.69 112 GLU A C 1
ATOM 875 O O . GLU A 1 112 ? 0.175 16.518 -9.224 1.00 87.69 112 GLU A O 1
ATOM 880 N N . ASP A 1 113 ? -0.527 17.456 -7.304 1.00 88.00 113 ASP A N 1
ATOM 881 C CA . ASP A 1 113 ? 0.825 17.600 -6.740 1.00 88.00 113 ASP A CA 1
ATOM 882 C C . ASP A 1 113 ? 1.520 16.234 -6.633 1.00 88.00 113 ASP A C 1
ATOM 884 O O . ASP A 1 113 ? 2.674 16.081 -7.027 1.00 88.00 113 ASP A O 1
ATOM 888 N N . LEU A 1 114 ? 0.791 15.204 -6.180 1.00 88.12 114 LEU A N 1
ATOM 889 C CA . LEU A 1 114 ? 1.316 13.840 -6.079 1.00 88.12 114 LEU A CA 1
ATOM 890 C C . LEU A 1 114 ? 1.730 13.280 -7.450 1.00 88.12 114 LEU A C 1
ATOM 892 O O . LEU A 1 114 ? 2.778 12.641 -7.578 1.00 88.12 114 LEU A O 1
ATOM 896 N N . LYS A 1 115 ? 0.907 13.502 -8.482 1.00 90.44 115 LYS A N 1
ATOM 897 C CA . LYS A 1 115 ? 1.225 13.086 -9.855 1.00 90.44 115 LYS A CA 1
ATOM 898 C C . LYS A 1 115 ? 2.446 13.825 -10.387 1.00 90.44 115 LYS A C 1
ATOM 900 O O . LYS A 1 115 ? 3.277 13.202 -11.047 1.00 90.44 115 LYS A O 1
ATOM 905 N N . ASP A 1 116 ? 2.557 15.121 -10.114 1.00 89.00 116 ASP A N 1
ATOM 906 C CA . ASP A 1 116 ? 3.681 15.941 -10.549 1.00 89.00 116 ASP A CA 1
ATOM 907 C C . ASP A 1 116 ? 4.989 15.512 -9.884 1.00 89.00 116 ASP A C 1
ATOM 909 O O . ASP A 1 116 ? 5.975 15.291 -10.591 1.00 89.00 116 ASP A O 1
ATOM 913 N N . ASP A 1 117 ? 4.980 15.284 -8.571 1.00 88.81 117 ASP A N 1
ATOM 914 C CA . ASP A 1 117 ? 6.132 14.777 -7.821 1.00 88.81 117 ASP A CA 1
ATOM 915 C C . ASP A 1 117 ? 6.615 13.430 -8.374 1.00 88.81 117 ASP A C 1
ATOM 917 O O . ASP A 1 117 ? 7.805 13.247 -8.661 1.00 88.81 117 ASP A O 1
ATOM 921 N N . VAL A 1 118 ? 5.688 12.490 -8.600 1.00 91.31 118 VAL A N 1
ATOM 922 C CA . VAL A 1 118 ? 6.004 11.183 -9.193 1.00 91.31 118 VAL A CA 1
ATOM 923 C C . VAL A 1 118 ? 6.536 11.340 -10.613 1.00 91.31 118 VAL A C 1
ATOM 925 O O . VAL A 1 118 ? 7.562 10.752 -10.954 1.00 91.31 118 VAL A O 1
ATOM 928 N N . ARG A 1 119 ? 5.890 12.155 -11.450 1.00 90.81 119 ARG A N 1
ATOM 929 C CA . ARG A 1 119 ? 6.314 12.383 -12.835 1.00 90.81 119 ARG A CA 1
ATOM 930 C C . ARG A 1 119 ? 7.723 12.965 -12.900 1.00 90.81 119 ARG A C 1
ATOM 932 O O . ARG A 1 119 ? 8.532 12.497 -13.698 1.00 90.81 119 ARG A O 1
ATOM 939 N N . ILE A 1 120 ? 8.029 13.968 -12.078 1.00 89.00 120 ILE A N 1
ATOM 940 C CA . ILE A 1 120 ? 9.361 14.583 -12.012 1.00 89.00 120 ILE A CA 1
ATOM 941 C C . ILE A 1 120 ? 10.394 13.548 -11.571 1.00 89.00 120 ILE A C 1
ATOM 943 O O . ILE A 1 120 ? 11.452 13.448 -12.189 1.00 89.00 120 ILE A O 1
ATOM 947 N N . PHE A 1 121 ? 10.078 12.745 -10.554 1.00 89.69 121 PHE A N 1
ATOM 948 C CA . PHE A 1 121 ? 10.989 11.723 -10.054 1.00 89.69 121 PHE A CA 1
ATOM 949 C C . PHE A 1 121 ? 11.302 10.651 -11.110 1.00 89.69 121 PHE A C 1
ATOM 951 O O . PHE A 1 121 ? 12.469 10.356 -11.375 1.00 89.69 121 PHE A O 1
ATOM 958 N N . LEU A 1 122 ? 10.271 10.101 -11.760 1.00 89.94 122 LEU A N 1
ATOM 959 C CA . LEU A 1 122 ? 10.425 9.012 -12.726 1.00 89.94 122 LEU A CA 1
ATOM 960 C C . LEU A 1 122 ? 11.191 9.425 -13.996 1.00 89.94 122 LEU A C 1
ATOM 962 O O . LEU A 1 122 ? 11.806 8.576 -14.637 1.00 89.94 122 LEU A O 1
ATOM 966 N N . ARG A 1 123 ? 11.203 10.715 -14.360 1.00 87.12 123 ARG A N 1
ATOM 967 C CA . ARG A 1 123 ? 11.931 11.234 -15.537 1.00 87.12 123 ARG A CA 1
ATOM 968 C C . ARG A 1 123 ? 13.441 11.012 -15.492 1.00 87.12 123 ARG A C 1
ATOM 970 O O . ARG A 1 123 ? 14.086 11.067 -16.533 1.00 87.12 123 ARG A O 1
ATOM 977 N N . HIS A 1 124 ? 14.003 10.779 -14.312 1.00 83.88 124 HIS A N 1
ATOM 978 C CA . HIS A 1 124 ? 15.433 10.535 -14.138 1.00 83.88 124 HIS A CA 1
ATOM 979 C C . HIS A 1 124 ? 15.812 9.050 -14.205 1.00 83.88 124 HIS A C 1
ATOM 981 O O . HIS A 1 124 ? 16.988 8.720 -14.067 1.00 83.88 124 HIS A O 1
ATOM 987 N N . LEU A 1 125 ? 14.837 8.160 -14.407 1.00 86.88 125 LEU A N 1
ATOM 988 C CA . LEU A 1 125 ? 15.028 6.717 -14.375 1.00 86.88 125 LEU A CA 1
ATOM 989 C C . LEU A 1 125 ? 14.855 6.095 -15.759 1.00 86.88 125 LEU A C 1
ATOM 991 O O . LEU A 1 125 ? 14.156 6.622 -16.625 1.00 86.88 125 LEU A O 1
ATOM 995 N N . LYS A 1 126 ? 15.474 4.926 -15.942 1.00 88.50 126 LYS A N 1
ATOM 996 C CA . LYS A 1 126 ? 15.183 4.037 -17.067 1.00 88.50 126 LYS A CA 1
ATOM 997 C C . LYS A 1 126 ? 14.176 3.002 -16.621 1.00 88.50 126 LYS A C 1
ATOM 999 O O . LYS A 1 126 ? 14.444 2.217 -15.716 1.00 88.50 126 LYS A O 1
ATOM 1004 N N . LEU A 1 127 ? 13.019 3.021 -17.255 1.00 91.00 127 LEU A N 1
ATOM 1005 C CA . LEU A 1 127 ? 11.862 2.255 -16.827 1.00 91.00 127 LEU A CA 1
ATOM 1006 C C . LEU A 1 127 ? 11.581 1.139 -17.823 1.00 91.00 127 LEU A C 1
ATOM 1008 O O . LEU A 1 127 ? 11.973 1.218 -18.983 1.00 91.00 127 LEU A O 1
ATOM 1012 N N . THR A 1 128 ? 10.904 0.095 -17.365 1.00 90.88 128 THR A N 1
ATOM 1013 C CA . THR A 1 128 ? 10.411 -0.995 -18.217 1.00 90.88 128 THR A CA 1
ATOM 1014 C C . THR A 1 128 ? 8.928 -1.188 -17.940 1.00 90.88 128 THR A C 1
ATOM 1016 O O . THR A 1 128 ? 8.422 -0.789 -16.889 1.00 90.88 128 THR A O 1
ATOM 1019 N N . LYS A 1 129 ? 8.195 -1.770 -18.885 1.00 90.19 129 LYS A N 1
ATOM 1020 C CA . LYS A 1 129 ? 6.792 -2.105 -18.649 1.00 90.19 129 LYS A CA 1
ATOM 1021 C C . LYS A 1 129 ? 6.688 -3.130 -17.513 1.00 90.19 129 LYS A C 1
ATOM 1023 O O . LYS A 1 129 ? 7.451 -4.091 -17.481 1.00 90.19 129 LYS A O 1
ATOM 1028 N N . GLY A 1 130 ? 5.773 -2.910 -16.570 1.00 88.75 130 GLY A N 1
ATOM 1029 C CA . GLY A 1 130 ? 5.587 -3.778 -15.405 1.00 88.75 130 GLY A CA 1
ATOM 1030 C C . GLY A 1 130 ? 6.587 -3.558 -14.266 1.00 88.75 130 GLY A C 1
ATOM 1031 O O . GLY A 1 130 ? 6.554 -4.312 -13.297 1.00 88.75 130 GLY A O 1
ATOM 1032 N N . CYS A 1 131 ? 7.478 -2.560 -14.344 1.00 91.25 131 CYS A N 1
ATOM 1033 C CA . CYS A 1 131 ? 8.422 -2.309 -13.257 1.00 91.25 131 CYS A CA 1
ATOM 1034 C C . CYS A 1 131 ? 7.774 -1.607 -12.058 1.00 91.25 131 CYS A C 1
ATOM 1036 O O . CYS A 1 131 ? 6.861 -0.795 -12.194 1.00 91.25 131 CYS A O 1
ATOM 1038 N N . SER A 1 132 ? 8.338 -1.847 -10.886 1.00 91.81 132 SER A N 1
ATOM 1039 C CA . SER A 1 132 ? 8.081 -1.150 -9.638 1.00 91.81 132 SER A CA 1
ATOM 1040 C C . SER A 1 132 ? 9.271 -0.257 -9.301 1.00 91.81 132 SER A C 1
ATOM 1042 O O . SER A 1 132 ? 10.424 -0.698 -9.321 1.00 91.81 132 SER A O 1
ATOM 1044 N N . VAL A 1 133 ? 8.983 1.004 -8.988 1.00 91.19 133 VAL A N 1
ATOM 1045 C CA . VAL A 1 133 ? 9.972 1.999 -8.584 1.00 91.19 133 VAL A CA 1
ATOM 1046 C C . VAL A 1 133 ? 9.891 2.238 -7.086 1.00 91.19 133 VAL A C 1
ATOM 1048 O O . VAL A 1 133 ? 8.832 2.604 -6.570 1.00 91.19 133 VAL A O 1
ATOM 1051 N N . GLN A 1 134 ? 11.015 2.077 -6.392 1.00 87.75 134 GLN A N 1
ATOM 1052 C CA . GLN A 1 134 ? 11.128 2.296 -4.951 1.00 87.75 134 GLN A CA 1
ATOM 1053 C C . GLN A 1 134 ? 12.352 3.144 -4.643 1.00 87.75 134 GLN A C 1
ATOM 1055 O O . GLN A 1 134 ? 13.452 2.865 -5.106 1.00 87.75 134 GLN A O 1
ATOM 1060 N N . HIS A 1 135 ? 12.184 4.203 -3.856 1.00 85.69 135 HIS A N 1
ATOM 1061 C CA . HIS A 1 135 ? 13.309 5.065 -3.520 1.00 85.69 135 HIS A CA 1
ATOM 1062 C C . HIS A 1 135 ? 13.070 5.831 -2.223 1.00 85.69 135 HIS A C 1
ATOM 1064 O O . HIS A 1 135 ? 11.958 6.282 -1.956 1.00 85.69 135 HIS A O 1
ATOM 1070 N N . ARG A 1 136 ? 14.132 6.077 -1.448 1.00 81.44 136 ARG A N 1
ATOM 1071 C CA . ARG A 1 136 ? 14.053 6.804 -0.171 1.00 81.44 136 ARG A CA 1
ATOM 1072 C C . ARG A 1 136 ? 13.408 8.186 -0.307 1.00 81.44 136 ARG A C 1
ATOM 1074 O O . ARG A 1 136 ? 12.626 8.571 0.551 1.00 81.44 136 ARG A O 1
ATOM 1081 N N . ARG A 1 137 ? 13.686 8.923 -1.390 1.00 83.56 137 ARG A N 1
ATOM 1082 C CA . ARG A 1 137 ? 13.041 10.230 -1.649 1.00 83.56 137 ARG A CA 1
ATOM 1083 C C . ARG A 1 137 ? 11.534 10.113 -1.881 1.00 83.56 137 ARG A C 1
ATOM 1085 O O . ARG A 1 137 ? 10.800 10.963 -1.399 1.00 83.56 137 ARG A O 1
ATOM 1092 N N . LEU A 1 138 ? 11.071 9.057 -2.556 1.00 87.19 138 LEU A N 1
ATOM 1093 C CA . LEU A 1 138 ? 9.635 8.792 -2.685 1.00 87.19 138 LEU A CA 1
ATOM 1094 C C . LEU A 1 138 ? 9.032 8.503 -1.306 1.00 87.19 138 LEU A C 1
ATOM 1096 O O . LEU A 1 138 ? 8.028 9.105 -0.943 1.00 87.19 138 LEU A O 1
ATOM 1100 N N . VAL A 1 139 ? 9.706 7.690 -0.486 1.00 85.81 139 VAL A N 1
ATOM 1101 C CA . VAL A 1 139 ? 9.257 7.387 0.884 1.00 85.81 139 VAL A CA 1
ATOM 1102 C C . VAL A 1 139 ? 9.204 8.651 1.750 1.00 85.81 139 VAL A C 1
ATOM 1104 O O . VAL A 1 139 ? 8.247 8.852 2.490 1.00 85.81 139 VAL A O 1
ATOM 1107 N N . GLN A 1 140 ? 10.175 9.559 1.615 1.00 85.25 140 GLN A N 1
ATOM 1108 C CA . GLN A 1 140 ? 10.160 10.865 2.286 1.00 85.25 140 GLN A CA 1
ATOM 1109 C C . GLN A 1 140 ? 8.971 11.728 1.857 1.00 85.25 140 GLN A C 1
ATOM 1111 O O . GLN A 1 140 ? 8.420 12.452 2.689 1.00 85.25 140 GLN A O 1
ATOM 1116 N N . LEU A 1 141 ? 8.549 11.628 0.595 1.00 85.44 141 LEU A N 1
ATOM 1117 C CA . LEU A 1 141 ? 7.330 12.252 0.082 1.00 85.44 141 LEU A CA 1
ATOM 1118 C C . LEU A 1 141 ? 6.055 11.517 0.520 1.00 85.44 141 LEU A C 1
ATOM 1120 O O . LEU A 1 141 ? 4.981 12.061 0.323 1.00 85.44 141 LEU A O 1
ATOM 1124 N N . GLY A 1 142 ? 6.146 10.348 1.163 1.00 88.00 142 GLY A N 1
ATOM 1125 C CA . GLY A 1 142 ? 4.993 9.535 1.568 1.00 88.00 142 GLY A CA 1
ATOM 1126 C C . GLY A 1 142 ? 4.513 8.558 0.486 1.00 88.00 142 GLY A C 1
ATOM 1127 O O . GLY A 1 142 ? 3.377 8.092 0.522 1.00 88.00 142 GLY A O 1
ATOM 1128 N N . ILE A 1 143 ? 5.366 8.246 -0.491 1.00 90.44 143 ILE A N 1
ATOM 1129 C CA . ILE A 1 143 ? 5.120 7.277 -1.562 1.00 90.44 143 ILE A CA 1
ATOM 1130 C C . ILE A 1 143 ? 6.002 6.048 -1.321 1.00 90.44 143 ILE A C 1
ATOM 1132 O O . ILE A 1 143 ? 7.226 6.122 -1.378 1.00 90.44 143 ILE A O 1
ATOM 1136 N N . ALA A 1 144 ? 5.387 4.896 -1.068 1.00 89.31 144 ALA A N 1
ATOM 1137 C CA . ALA A 1 144 ? 6.097 3.641 -0.830 1.00 89.31 144 ALA A CA 1
ATOM 1138 C C . ALA A 1 144 ? 6.679 3.047 -2.121 1.00 89.31 144 ALA A C 1
ATOM 1140 O O . ALA A 1 144 ? 7.796 2.530 -2.137 1.00 89.31 144 ALA A O 1
ATOM 1141 N N . SER A 1 145 ? 5.897 3.073 -3.200 1.00 91.56 145 SER A N 1
ATOM 1142 C CA . SER A 1 145 ? 6.310 2.566 -4.510 1.00 91.56 145 SER A CA 1
ATOM 1143 C C . SER A 1 145 ? 5.426 3.110 -5.625 1.00 91.56 145 SER A C 1
ATOM 1145 O O . SER A 1 145 ? 4.293 3.535 -5.385 1.00 91.56 145 SER A O 1
ATOM 1147 N N . VAL A 1 146 ? 5.951 3.075 -6.847 1.00 93.88 146 VAL A N 1
ATOM 1148 C CA . VAL A 1 146 ? 5.206 3.396 -8.066 1.00 93.88 146 VAL A CA 1
ATOM 1149 C C . VAL A 1 146 ? 5.328 2.231 -9.038 1.00 93.88 146 VAL A C 1
ATOM 1151 O O . VAL A 1 146 ? 6.414 1.942 -9.530 1.00 93.88 146 VAL A O 1
ATOM 1154 N N . GLU A 1 147 ? 4.217 1.561 -9.317 1.00 93.94 147 GLU A N 1
ATOM 1155 C CA . GLU A 1 147 ? 4.145 0.452 -10.269 1.00 93.94 147 GLU A CA 1
ATOM 1156 C C . GLU A 1 147 ? 3.759 0.995 -11.646 1.00 93.94 147 GLU A C 1
ATOM 1158 O O . GLU A 1 147 ? 2.715 1.629 -11.801 1.00 93.94 147 GLU A O 1
ATOM 1163 N N . ILE A 1 148 ? 4.578 0.747 -12.663 1.00 93.56 148 ILE A N 1
ATOM 1164 C CA . ILE A 1 148 ? 4.291 1.127 -14.046 1.00 93.56 148 ILE A CA 1
ATOM 1165 C C . ILE A 1 148 ? 3.586 -0.038 -14.722 1.00 93.56 148 ILE A C 1
ATOM 1167 O O . ILE A 1 148 ? 4.202 -1.036 -15.082 1.00 93.56 148 ILE A O 1
ATOM 1171 N N . PHE A 1 149 ? 2.280 0.106 -14.903 1.00 88.31 149 PHE A N 1
ATOM 1172 C CA . PHE A 1 149 ? 1.433 -0.936 -15.466 1.00 88.31 149 PHE A CA 1
ATOM 1173 C C . PHE A 1 149 ? 1.562 -1.022 -16.989 1.00 88.31 149 PHE A C 1
ATOM 1175 O O . PHE A 1 149 ? 1.689 -2.111 -17.546 1.00 88.31 149 PHE A O 1
ATOM 1182 N N . ASP A 1 150 ? 1.543 0.125 -17.672 1.00 89.56 150 ASP A N 1
ATOM 1183 C CA . ASP A 1 150 ? 1.595 0.162 -19.133 1.00 89.56 150 ASP A CA 1
ATOM 1184 C C . ASP A 1 150 ? 2.291 1.417 -19.665 1.00 89.56 150 ASP A C 1
ATOM 1186 O O . ASP A 1 150 ? 2.152 2.517 -19.123 1.00 89.56 150 ASP A O 1
ATOM 1190 N N . ALA A 1 151 ? 3.012 1.237 -20.768 1.00 89.69 151 ALA A N 1
ATOM 1191 C CA . ALA A 1 151 ? 3.675 2.282 -21.535 1.00 89.69 151 ALA A CA 1
ATOM 1192 C C . ALA A 1 151 ? 3.410 2.005 -23.027 1.00 89.69 151 ALA A C 1
ATOM 1194 O O . ALA A 1 151 ? 4.064 1.145 -23.622 1.00 89.69 151 ALA A O 1
ATOM 1195 N N . PRO A 1 152 ? 2.414 2.671 -23.641 1.00 88.38 152 PRO A N 1
ATOM 1196 C CA . PRO A 1 152 ? 2.030 2.398 -25.020 1.00 88.38 152 PRO A CA 1
ATOM 1197 C C . PRO A 1 152 ? 3.192 2.597 -25.998 1.00 88.38 152 PRO A C 1
ATOM 1199 O O . PRO A 1 152 ? 3.816 3.657 -26.017 1.00 88.38 152 PRO A O 1
ATOM 1202 N N . GLY A 1 153 ? 3.430 1.596 -26.848 1.00 85.19 153 GLY A N 1
ATOM 1203 C CA . GLY A 1 153 ? 4.481 1.635 -27.870 1.00 85.19 153 GLY A CA 1
ATOM 1204 C C . GLY A 1 153 ? 5.862 1.172 -27.400 1.00 85.19 153 GLY A C 1
ATOM 1205 O O . GLY A 1 153 ? 6.798 1.268 -28.183 1.00 85.19 153 GLY A O 1
ATOM 1206 N N . VAL A 1 154 ? 5.975 0.668 -26.168 1.00 88.69 154 VAL A N 1
ATOM 1207 C CA . VAL A 1 154 ? 7.189 0.039 -25.629 1.00 88.69 154 VAL A CA 1
ATOM 1208 C C . VAL A 1 154 ? 7.003 -1.479 -25.616 1.00 88.69 154 VAL A C 1
ATOM 1210 O O . VAL A 1 154 ? 5.991 -1.973 -25.108 1.00 88.69 154 VAL A O 1
ATOM 1213 N N . ALA A 1 155 ? 7.959 -2.214 -26.177 1.00 88.31 155 ALA A N 1
ATOM 1214 C CA . ALA A 1 155 ? 8.005 -3.673 -26.123 1.00 88.31 155 ALA A CA 1
ATOM 1215 C C . ALA A 1 155 ? 8.565 -4.188 -24.784 1.00 88.31 155 ALA A C 1
ATOM 1217 O O . ALA A 1 155 ? 9.200 -3.462 -24.021 1.00 88.31 155 ALA A O 1
ATOM 1218 N N . ASP A 1 156 ? 8.357 -5.471 -24.487 1.00 84.38 156 ASP A N 1
ATOM 1219 C CA . ASP A 1 156 ? 8.805 -6.056 -23.217 1.00 84.38 156 ASP A CA 1
ATOM 1220 C C . ASP A 1 156 ? 10.338 -6.164 -23.112 1.00 84.38 156 ASP A C 1
ATOM 1222 O O . ASP A 1 156 ? 10.859 -6.279 -22.008 1.00 84.38 156 ASP A O 1
ATOM 1226 N N . ASP A 1 157 ? 11.087 -6.121 -24.216 1.00 84.50 157 ASP A N 1
ATOM 1227 C CA . ASP A 1 157 ? 12.561 -6.100 -24.248 1.00 84.50 157 ASP A CA 1
ATOM 1228 C C . ASP A 1 157 ? 13.150 -4.675 -24.289 1.00 84.50 157 ASP A C 1
ATOM 1230 O O . ASP A 1 157 ? 14.349 -4.484 -24.512 1.00 84.50 157 ASP A O 1
ATOM 1234 N N . GLU A 1 158 ? 12.318 -3.657 -24.070 1.00 89.56 158 GLU A N 1
ATOM 1235 C CA . GLU A 1 158 ? 12.703 -2.253 -24.167 1.00 89.56 158 GLU A CA 1
ATOM 1236 C C . GLU A 1 158 ? 12.687 -1.558 -22.802 1.00 89.56 158 GLU A C 1
ATOM 1238 O O . GLU A 1 158 ? 11.830 -1.792 -21.946 1.00 89.56 158 GLU A O 1
ATOM 1243 N N . CYS A 1 159 ? 13.652 -0.660 -22.606 1.00 90.56 159 CYS A N 1
ATOM 1244 C CA . CYS A 1 159 ? 13.630 0.326 -21.538 1.00 90.56 159 CYS A CA 1
ATOM 1245 C C . CYS A 1 159 ? 13.368 1.713 -22.116 1.00 90.56 159 CYS A C 1
ATOM 1247 O O . CYS A 1 159 ? 13.716 1.997 -23.260 1.00 90.56 159 CYS A O 1
ATOM 1249 N N . PHE A 1 160 ? 12.767 2.597 -21.332 1.00 91.50 160 PHE A N 1
ATOM 1250 C CA . PHE A 1 160 ? 12.379 3.913 -21.815 1.00 91.50 160 PHE A CA 1
ATOM 1251 C C . PHE A 1 160 ? 12.613 5.024 -20.804 1.00 91.50 160 PHE A C 1
ATOM 1253 O O . PHE A 1 160 ? 12.734 4.800 -19.598 1.00 91.50 160 PHE A O 1
ATOM 1260 N N . GLU A 1 161 ? 12.660 6.243 -21.334 1.00 91.00 161 GLU A N 1
ATOM 1261 C CA . GLU A 1 161 ? 12.622 7.482 -20.564 1.00 91.00 161 GLU A CA 1
ATOM 1262 C C . GLU A 1 161 ? 11.268 8.163 -20.714 1.00 91.00 161 GLU A C 1
ATOM 1264 O O . GLU A 1 161 ? 10.643 8.129 -21.777 1.00 91.00 161 GLU A O 1
ATOM 1269 N N . ILE A 1 162 ? 10.841 8.841 -19.656 1.00 90.75 162 ILE A N 1
ATOM 1270 C CA . ILE A 1 162 ? 9.620 9.641 -19.668 1.00 90.75 162 ILE A CA 1
ATOM 1271 C C . ILE A 1 162 ? 9.928 11.021 -20.256 1.00 90.75 162 ILE A C 1
ATOM 1273 O O . ILE A 1 162 ? 10.868 11.697 -19.833 1.00 90.75 162 ILE A O 1
ATOM 1277 N N . ALA A 1 163 ?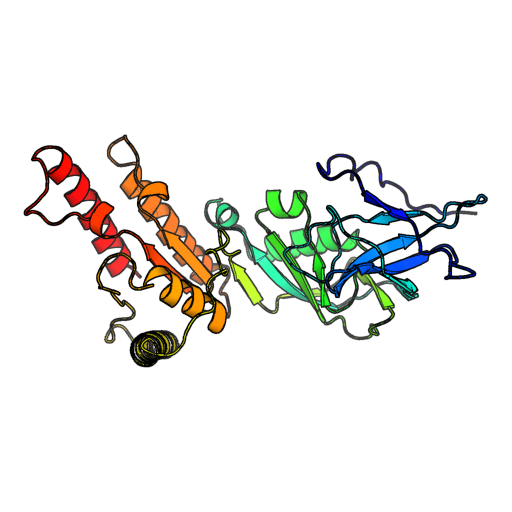 9.112 11.458 -21.216 1.00 90.56 163 ALA A N 1
ATOM 1278 C CA . ALA A 1 163 ? 9.218 12.791 -21.800 1.00 90.56 163 ALA A CA 1
ATOM 1279 C C . ALA A 1 163 ? 8.889 13.905 -20.780 1.00 90.56 163 ALA A C 1
ATOM 1281 O O . ALA A 1 163 ? 8.168 13.702 -19.805 1.00 90.56 163 ALA A O 1
ATOM 1282 N N . HIS A 1 164 ? 9.383 15.123 -21.017 1.00 86.62 164 HIS A N 1
ATOM 1283 C CA . HIS A 1 164 ? 9.111 16.273 -20.141 1.00 86.62 164 HIS A CA 1
ATOM 1284 C C . HIS A 1 164 ? 7.618 16.618 -20.041 1.00 86.62 164 HIS A C 1
ATOM 1286 O O . HIS A 1 164 ? 7.143 16.998 -18.973 1.00 86.62 164 HIS A O 1
ATOM 1292 N N . ASP A 1 165 ? 6.902 16.487 -21.155 1.00 87.75 165 ASP A N 1
ATOM 1293 C CA . ASP A 1 165 ? 5.473 16.747 -21.327 1.00 87.75 165 ASP A CA 1
ATOM 1294 C C . ASP A 1 165 ? 4.620 15.490 -21.116 1.00 87.75 165 ASP A C 1
ATOM 1296 O O . ASP A 1 165 ? 3.451 15.477 -21.496 1.00 87.75 165 ASP A O 1
ATOM 1300 N N . ALA A 1 166 ? 5.190 14.426 -20.541 1.00 88.88 166 ALA A N 1
ATOM 1301 C CA . ALA A 1 166 ? 4.480 13.169 -20.424 1.00 88.88 166 ALA A CA 1
ATOM 1302 C C . ALA A 1 166 ? 3.236 13.284 -19.532 1.00 88.88 166 ALA A C 1
ATOM 1304 O O . ALA A 1 166 ? 3.249 13.910 -18.465 1.00 88.88 166 ALA A O 1
ATOM 1305 N N . GLU A 1 167 ? 2.174 12.625 -19.977 1.00 90.88 167 GLU A N 1
ATOM 1306 C CA . GLU A 1 167 ? 0.929 12.442 -19.253 1.00 90.88 167 GLU A CA 1
ATOM 1307 C C . GLU A 1 167 ? 1.032 11.192 -18.367 1.00 90.88 167 GLU A C 1
ATOM 1309 O O . GLU A 1 167 ? 1.251 10.075 -18.851 1.00 90.88 167 GLU A O 1
ATOM 1314 N N . LEU A 1 168 ? 0.876 11.392 -17.056 1.00 92.25 168 LEU A N 1
ATOM 1315 C CA . LEU A 1 168 ? 0.827 10.322 -16.064 1.00 92.25 168 LEU A CA 1
ATOM 1316 C C . LEU A 1 168 ? -0.637 9.946 -15.797 1.00 92.25 168 LEU A C 1
ATOM 1318 O O . LEU A 1 168 ? -1.354 10.647 -15.081 1.00 92.25 168 LEU A O 1
ATOM 1322 N N . LEU A 1 169 ? -1.077 8.829 -16.373 1.00 92.62 169 LEU A N 1
ATOM 1323 C CA . LEU A 1 169 ? -2.396 8.262 -16.127 1.00 92.62 169 LEU A CA 1
ATOM 1324 C C . LEU A 1 169 ? -2.355 7.425 -14.851 1.00 92.62 169 LEU A C 1
ATOM 1326 O O . LEU A 1 169 ? -1.796 6.328 -14.814 1.00 92.62 169 LEU A O 1
ATOM 1330 N N . LEU A 1 170 ? -2.959 7.948 -13.792 1.00 92.25 170 LEU A N 1
ATOM 1331 C CA . LEU A 1 170 ? -3.054 7.226 -12.535 1.00 92.25 170 LEU A CA 1
ATOM 1332 C C . LEU A 1 170 ? -4.199 6.216 -12.605 1.00 92.25 170 LEU A C 1
ATOM 1334 O O . LEU A 1 170 ? -5.366 6.601 -12.617 1.00 92.25 170 LEU A O 1
ATOM 1338 N N . ALA A 1 171 ? -3.852 4.934 -12.675 1.00 92.56 171 ALA A N 1
ATOM 1339 C CA . ALA A 1 171 ? -4.815 3.844 -12.739 1.00 92.56 171 ALA A CA 1
ATOM 1340 C C . ALA A 1 171 ? -5.475 3.596 -11.378 1.00 92.56 171 ALA A C 1
ATOM 1342 O O . ALA A 1 171 ? -6.675 3.352 -11.326 1.00 92.56 171 ALA A O 1
ATOM 1343 N N . ASP A 1 172 ? -4.702 3.661 -10.291 1.00 92.75 172 ASP A N 1
ATOM 1344 C CA . ASP A 1 172 ? -5.191 3.476 -8.923 1.00 92.75 172 ASP A CA 1
ATOM 1345 C C . ASP A 1 172 ? -4.220 4.087 -7.898 1.00 92.75 172 ASP A C 1
ATOM 1347 O O . ASP A 1 172 ? -3.034 4.291 -8.188 1.00 92.75 172 ASP A O 1
ATOM 1351 N N . ILE A 1 173 ? -4.719 4.332 -6.685 1.00 92.38 173 ILE A N 1
ATOM 1352 C CA . ILE A 1 173 ? -3.904 4.633 -5.508 1.00 92.38 173 ILE A CA 1
ATOM 1353 C C . ILE A 1 173 ? -4.150 3.563 -4.457 1.00 92.38 173 ILE A C 1
ATOM 1355 O O . ILE A 1 173 ? -5.282 3.307 -4.047 1.00 92.38 173 ILE A O 1
ATOM 1359 N N . ARG A 1 174 ? -3.059 2.991 -3.960 1.00 92.31 174 ARG A N 1
ATOM 1360 C CA . ARG A 1 174 ? -3.077 1.978 -2.911 1.00 92.31 174 ARG A CA 1
ATOM 1361 C C . ARG A 1 174 ? -2.468 2.523 -1.637 1.00 92.31 174 ARG A C 1
ATOM 1363 O O . ARG A 1 174 ? -1.557 3.344 -1.677 1.00 92.31 174 ARG A O 1
ATOM 1370 N N . LEU A 1 175 ? -2.940 2.037 -0.503 1.00 90.50 175 LEU A N 1
ATOM 1371 C CA . LEU A 1 175 ? -2.287 2.248 0.775 1.00 90.50 175 LEU A CA 1
ATOM 1372 C C . LEU A 1 175 ? -1.279 1.122 0.997 1.00 90.50 175 LEU A C 1
ATOM 1374 O O . LEU A 1 175 ? -1.619 -0.059 0.933 1.00 90.50 175 LEU A O 1
ATOM 1378 N N . GLY A 1 176 ? -0.033 1.491 1.270 1.00 83.44 176 GLY A N 1
ATOM 1379 C CA . GLY A 1 176 ? 1.003 0.561 1.680 1.00 83.44 176 GLY A CA 1
ATOM 1380 C C . GLY A 1 176 ? 0.560 -0.155 2.948 1.00 83.44 176 GLY A C 1
ATOM 1381 O O . GLY A 1 176 ? 0.290 0.480 3.966 1.00 83.44 176 GLY A O 1
ATOM 1382 N N . MET A 1 177 ? 0.464 -1.482 2.878 1.00 70.00 177 MET A N 1
ATOM 1383 C CA . MET A 1 177 ? 0.101 -2.298 4.034 1.00 70.00 177 MET A CA 1
ATOM 1384 C C . MET A 1 177 ? 1.177 -2.132 5.116 1.00 70.00 177 MET A C 1
ATOM 1386 O O . MET A 1 177 ? 2.341 -2.417 4.815 1.00 70.00 177 MET A O 1
ATOM 1390 N N . PRO A 1 178 ? 0.820 -1.681 6.336 1.00 55.94 178 PRO A N 1
ATOM 1391 C CA . PRO A 1 178 ? 1.792 -1.115 7.262 1.00 55.94 178 PRO A CA 1
ATOM 1392 C C . PRO A 1 178 ? 2.907 -2.088 7.645 1.00 55.94 178 PRO A C 1
ATOM 1394 O O . PRO A 1 178 ? 4.051 -1.669 7.663 1.00 55.94 178 PRO A O 1
ATOM 1397 N N . PHE A 1 179 ? 2.656 -3.382 7.840 1.00 53.38 179 PHE A N 1
ATOM 1398 C CA . PHE A 1 179 ? 3.712 -4.378 8.060 1.00 53.38 179 PHE A CA 1
ATOM 1399 C C . PHE A 1 179 ? 3.242 -5.751 7.575 1.00 53.38 179 PHE A C 1
ATOM 1401 O O . PHE A 1 179 ? 2.075 -5.934 7.220 1.00 53.38 179 PHE A O 1
ATOM 1408 N N . SER A 1 180 ? 4.163 -6.714 7.509 1.00 48.94 180 SER A N 1
ATOM 1409 C CA . SER A 1 180 ? 3.849 -8.123 7.281 1.00 48.94 180 SER A CA 1
ATOM 1410 C C . SER A 1 180 ? 2.910 -8.597 8.389 1.00 48.94 180 SER A C 1
ATOM 1412 O O . SER A 1 180 ? 3.363 -8.952 9.469 1.00 48.94 180 SER A O 1
ATOM 1414 N N . LEU A 1 181 ? 1.600 -8.602 8.146 1.00 53.81 181 LEU A N 1
ATOM 1415 C CA . LEU A 1 181 ? 0.739 -9.587 8.790 1.00 53.81 181 LEU A CA 1
ATOM 1416 C C . LEU A 1 181 ? 1.410 -10.917 8.468 1.00 53.81 181 LEU A C 1
ATOM 1418 O O . LEU A 1 181 ? 1.425 -11.265 7.296 1.00 53.81 181 LEU A O 1
ATOM 1422 N N . ASP A 1 182 ? 2.121 -11.535 9.415 1.00 50.84 182 ASP A N 1
ATOM 1423 C CA . ASP A 1 182 ? 3.050 -12.631 9.125 1.00 50.84 182 ASP A CA 1
ATOM 1424 C C . ASP A 1 182 ? 2.345 -13.712 8.294 1.00 50.84 182 ASP A C 1
ATOM 1426 O O . ASP A 1 182 ? 1.621 -14.569 8.801 1.00 50.84 182 ASP A O 1
ATOM 1430 N N . PHE A 1 183 ? 2.555 -13.658 6.975 1.00 53.38 183 PHE A N 1
ATOM 1431 C CA . PHE A 1 183 ? 1.840 -14.453 5.975 1.00 53.38 183 PHE A CA 1
ATOM 1432 C C . PHE A 1 183 ? 2.347 -15.907 5.946 1.00 53.38 183 PHE A C 1
ATOM 1434 O O . PHE A 1 183 ? 2.142 -16.632 4.977 1.00 53.38 183 PHE A O 1
ATOM 1441 N N . ILE A 1 184 ? 3.048 -16.336 7.002 1.00 47.75 184 ILE A N 1
ATOM 1442 C CA . ILE A 1 184 ? 3.779 -17.606 7.087 1.00 47.75 184 ILE A CA 1
ATOM 1443 C C . ILE A 1 184 ? 2.847 -18.770 7.457 1.00 47.75 184 ILE A C 1
ATOM 1445 O O . ILE A 1 184 ? 3.233 -19.937 7.388 1.00 47.75 184 ILE A O 1
ATOM 1449 N N . PHE A 1 185 ? 1.582 -18.508 7.783 1.00 52.16 185 PHE A N 1
ATOM 1450 C CA . PHE A 1 185 ? 0.627 -19.589 7.976 1.00 52.16 185 PHE A CA 1
ATOM 1451 C C . PHE A 1 185 ? 0.026 -20.005 6.639 1.00 52.16 185 PHE A C 1
ATOM 1453 O O . PHE A 1 185 ? -0.659 -19.233 5.972 1.00 52.16 185 PHE A O 1
ATOM 1460 N N . LYS A 1 186 ? 0.240 -21.272 6.271 1.00 57.12 186 LYS A N 1
ATOM 1461 C CA . LYS A 1 186 ? -0.566 -21.950 5.256 1.00 57.12 186 LYS A CA 1
ATOM 1462 C C . LYS A 1 186 ? -2.014 -21.898 5.741 1.00 57.12 186 LYS A C 1
ATOM 1464 O O . LYS A 1 186 ? -2.399 -22.696 6.592 1.00 57.12 186 LYS A O 1
ATOM 1469 N N . TYR A 1 187 ? -2.778 -20.918 5.263 1.00 65.25 187 TYR A N 1
ATOM 1470 C CA . TYR A 1 187 ? -4.189 -20.792 5.590 1.00 65.25 187 TYR A CA 1
ATOM 1471 C C . TYR A 1 187 ? -4.875 -22.109 5.221 1.00 65.25 187 TYR A C 1
ATOM 1473 O O . TYR A 1 187 ? -4.872 -22.524 4.060 1.00 65.25 187 TYR A O 1
ATOM 1481 N N . LEU A 1 188 ? -5.396 -22.801 6.231 1.00 67.44 188 LEU A N 1
ATOM 1482 C CA . LEU A 1 188 ? -6.167 -24.019 6.046 1.00 67.44 188 LEU A CA 1
ATOM 1483 C C . LEU A 1 188 ? -7.620 -23.576 5.875 1.00 67.44 188 LEU A C 1
ATOM 1485 O O . LEU A 1 188 ? -8.207 -23.113 6.851 1.00 67.44 188 LEU A O 1
ATOM 1489 N N . PRO A 1 189 ? -8.196 -23.667 4.661 1.00 65.38 189 PRO A N 1
ATOM 1490 C CA . PRO A 1 189 ? -9.551 -23.181 4.417 1.00 65.38 189 PRO A CA 1
ATOM 1491 C C . PRO A 1 189 ? -10.571 -23.894 5.296 1.00 65.38 189 PRO A C 1
ATOM 1493 O O . PRO A 1 189 ? -11.491 -23.247 5.787 1.00 65.38 189 PRO A O 1
ATOM 1496 N N . HIS A 1 190 ? -10.321 -25.176 5.574 1.00 70.00 190 HIS A N 1
ATOM 1497 C CA . HIS A 1 190 ? -11.166 -26.035 6.383 1.00 70.00 190 HIS A CA 1
ATOM 1498 C C . HIS A 1 190 ? -11.506 -25.396 7.733 1.00 70.00 190 HIS A C 1
ATOM 1500 O O . HIS A 1 190 ? -10.643 -25.270 8.602 1.00 70.00 190 HIS A O 1
ATOM 1506 N N . SER A 1 191 ? -12.792 -25.094 7.925 1.00 74.88 191 SER A N 1
ATOM 1507 C CA . SER A 1 191 ? -13.427 -24.478 9.107 1.00 74.88 191 SER A CA 1
ATOM 1508 C C . SER A 1 191 ? -13.540 -22.949 9.084 1.00 74.88 191 SER A C 1
ATOM 1510 O O . SER A 1 191 ? -14.250 -22.394 9.924 1.00 74.88 191 SER A O 1
ATOM 1512 N N . PHE A 1 192 ? -12.906 -22.261 8.133 1.00 83.88 192 PHE A N 1
ATOM 1513 C CA . PHE A 1 192 ? -12.962 -20.801 7.993 1.00 83.88 192 PHE A CA 1
ATOM 1514 C C . PHE A 1 192 ? -13.758 -20.328 6.772 1.00 83.88 192 PHE A C 1
ATOM 1516 O O . PHE A 1 192 ? -13.860 -19.120 6.556 1.00 83.88 192 PHE A O 1
ATOM 1523 N N . GLU A 1 193 ? -14.363 -21.242 6.008 1.00 87.56 193 GLU A N 1
ATOM 1524 C CA . GLU A 1 193 ? -15.140 -20.904 4.813 1.00 87.56 193 GLU A CA 1
ATOM 1525 C C . GLU A 1 193 ? -16.325 -19.992 5.152 1.00 87.56 193 GLU A C 1
ATOM 1527 O O . GLU A 1 193 ? -16.460 -18.916 4.579 1.00 87.56 193 GLU A O 1
ATOM 1532 N N . ARG A 1 194 ? -17.129 -20.355 6.162 1.00 89.12 194 ARG A N 1
ATOM 1533 C CA . ARG A 1 194 ? -18.307 -19.558 6.551 1.00 89.12 194 ARG A CA 1
ATOM 1534 C C . ARG A 1 194 ? -17.947 -18.151 7.056 1.00 89.12 194 ARG A C 1
ATOM 1536 O O . ARG A 1 194 ? -18.556 -17.200 6.572 1.00 89.12 194 ARG A O 1
ATOM 1543 N N . PRO A 1 195 ? -16.991 -17.967 7.996 1.00 90.12 195 PRO A N 1
ATOM 1544 C CA . PRO A 1 195 ? -16.557 -16.626 8.388 1.00 90.12 195 PRO A CA 1
ATOM 1545 C C . PRO A 1 195 ? -16.027 -15.795 7.216 1.00 90.12 195 PRO A C 1
ATOM 1547 O O . PRO A 1 195 ? -16.304 -14.602 7.144 1.00 90.12 195 PRO A O 1
ATOM 1550 N N . MET A 1 196 ? -15.292 -16.414 6.287 1.00 90.06 196 MET A N 1
ATOM 1551 C CA . MET A 1 196 ? -14.781 -15.726 5.103 1.00 90.06 196 MET A CA 1
ATOM 1552 C C . MET A 1 196 ? -15.917 -15.264 4.180 1.00 90.06 196 MET A C 1
ATOM 1554 O O . MET A 1 196 ? -15.952 -14.092 3.821 1.00 90.06 196 MET A O 1
ATOM 1558 N N . GLU A 1 197 ? -16.886 -16.132 3.871 1.00 90.75 197 GLU A N 1
ATOM 1559 C CA . GLU A 1 197 ? -18.073 -15.781 3.071 1.00 90.75 197 GLU A CA 1
ATOM 1560 C C . GLU A 1 197 ? -18.864 -14.616 3.694 1.00 90.75 197 GLU A C 1
ATOM 1562 O O . GLU A 1 197 ? -19.379 -13.742 2.995 1.00 90.75 197 GLU A O 1
ATOM 1567 N N . GLN A 1 198 ? -18.952 -14.563 5.027 1.00 90.75 198 GLN A N 1
ATOM 1568 C CA . GLN A 1 198 ? -19.613 -13.461 5.733 1.00 90.75 198 GLN A CA 1
ATOM 1569 C C . GLN A 1 198 ? -18.862 -12.130 5.581 1.00 90.75 198 GLN A C 1
ATOM 1571 O O . GLN A 1 198 ? -19.501 -11.094 5.382 1.00 90.75 198 GLN A O 1
ATOM 1576 N N . LEU A 1 199 ? -17.527 -12.149 5.651 1.00 91.62 199 LEU A N 1
ATOM 1577 C CA . LEU A 1 199 ? -16.694 -10.964 5.419 1.00 91.62 199 LEU A CA 1
ATOM 1578 C C . LEU A 1 199 ? -16.761 -10.506 3.954 1.00 91.62 199 LEU A C 1
ATOM 1580 O O . LEU A 1 199 ? -16.848 -9.310 3.680 1.00 91.62 199 LEU A O 1
ATOM 1584 N N . GLU A 1 200 ? -16.787 -11.447 3.012 1.00 91.31 200 GLU A N 1
ATOM 1585 C CA . GLU A 1 200 ? -16.949 -11.173 1.580 1.00 91.31 200 GLU A CA 1
ATOM 1586 C C . GLU A 1 200 ? -18.284 -10.494 1.287 1.00 91.31 200 GLU A C 1
ATOM 1588 O O . GLU A 1 200 ? -18.323 -9.445 0.644 1.00 91.31 200 GLU A O 1
ATOM 1593 N N . LYS A 1 201 ? -19.372 -11.011 1.862 1.00 89.75 201 LYS A N 1
ATOM 1594 C CA . LYS A 1 201 ? -20.694 -10.393 1.750 1.00 89.75 201 LYS A CA 1
ATOM 1595 C C . LYS A 1 201 ? -20.726 -8.970 2.314 1.00 89.75 201 LYS A C 1
ATOM 1597 O O . LYS A 1 201 ? -21.412 -8.105 1.766 1.00 89.75 201 LYS A O 1
ATOM 1602 N N . LEU A 1 202 ? -20.001 -8.704 3.401 1.00 89.31 202 LEU A N 1
ATOM 1603 C CA . LEU A 1 202 ? -19.879 -7.358 3.964 1.00 89.31 202 LEU A CA 1
ATOM 1604 C C . LEU A 1 202 ? -19.155 -6.422 2.987 1.00 89.31 202 LEU A C 1
ATOM 1606 O O . LEU A 1 202 ? -19.622 -5.307 2.747 1.00 89.31 202 LEU A O 1
ATOM 1610 N N . LEU A 1 203 ? -18.074 -6.893 2.363 1.00 88.94 203 LEU A N 1
ATOM 1611 C CA . LEU A 1 203 ? -17.342 -6.139 1.349 1.00 88.94 203 LEU A CA 1
ATOM 1612 C C . LEU A 1 203 ? -18.217 -5.828 0.130 1.00 88.94 203 LEU A C 1
ATOM 1614 O O . LEU A 1 203 ? -18.240 -4.694 -0.339 1.00 88.94 203 LEU A O 1
ATOM 1618 N N . GLU A 1 204 ? -18.979 -6.801 -0.361 1.00 87.81 204 GLU A N 1
ATOM 1619 C CA . GLU A 1 204 ? -19.950 -6.598 -1.441 1.00 87.81 204 GLU A CA 1
ATOM 1620 C C . GLU A 1 204 ? -21.019 -5.578 -1.051 1.00 87.81 204 GLU A C 1
ATOM 1622 O O . GLU A 1 204 ? -21.311 -4.658 -1.815 1.00 87.81 204 GLU A O 1
ATOM 1627 N N . THR A 1 205 ? -21.544 -5.682 0.171 1.00 85.38 205 THR A N 1
ATOM 1628 C CA . THR A 1 205 ? -22.545 -4.746 0.697 1.00 85.38 205 THR A CA 1
ATOM 1629 C C . THR A 1 205 ? -21.993 -3.322 0.766 1.00 85.38 205 THR A C 1
ATOM 1631 O O . THR A 1 205 ? -22.699 -2.387 0.403 1.00 85.38 205 THR A O 1
ATOM 1634 N N . SER A 1 206 ? -20.720 -3.139 1.140 1.00 81.88 206 SER A N 1
ATOM 1635 C CA . SER A 1 206 ? -20.085 -1.812 1.176 1.00 81.88 206 SER A CA 1
ATOM 1636 C C . SER A 1 206 ? -19.916 -1.154 -0.200 1.00 81.88 206 SER A C 1
ATOM 1638 O O . SER A 1 206 ? -19.823 0.070 -0.283 1.00 81.88 206 SER A O 1
ATOM 1640 N N . LYS A 1 207 ? -19.892 -1.93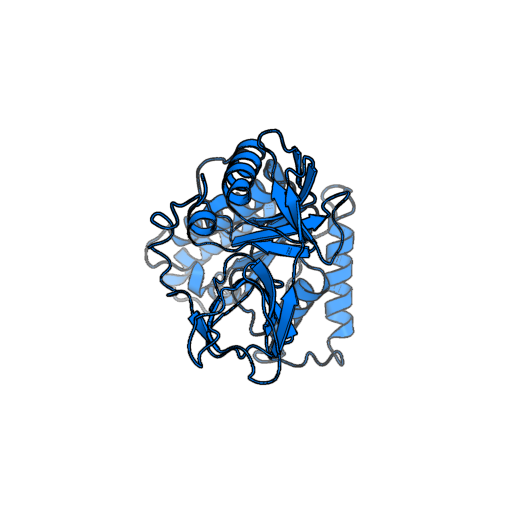9 -1.288 1.00 80.75 207 LYS A N 1
ATOM 1641 C CA . LYS A 1 207 ? -19.772 -1.422 -2.663 1.00 80.75 207 LYS A CA 1
ATOM 1642 C C . LYS A 1 207 ? -21.104 -0.900 -3.198 1.00 80.75 207 LYS A C 1
ATOM 1644 O O . LYS A 1 207 ? -21.125 -0.030 -4.066 1.00 80.75 207 LYS A O 1
ATOM 1649 N N . ILE A 1 208 ? -22.219 -1.434 -2.706 1.00 78.12 208 ILE A N 1
ATOM 1650 C CA . ILE A 1 208 ? -23.557 -1.057 -3.155 1.00 78.12 208 ILE A CA 1
ATOM 1651 C C . ILE A 1 208 ? -23.927 0.246 -2.437 1.00 78.12 208 ILE A C 1
ATOM 1653 O O . ILE A 1 208 ? -24.143 0.250 -1.232 1.00 78.12 208 ILE A O 1
ATOM 1657 N N . SER A 1 209 ? -24.015 1.361 -3.172 1.00 57.22 209 SER A N 1
ATOM 1658 C CA . SER A 1 209 ? -24.249 2.725 -2.648 1.00 57.22 209 SER A CA 1
ATOM 1659 C C . SER A 1 209 ? -25.625 2.962 -1.989 1.00 57.22 209 SER A C 1
ATOM 1661 O O . SER A 1 209 ? -26.095 4.099 -1.931 1.00 57.22 209 SER A O 1
ATOM 1663 N N . PHE A 1 210 ? -26.309 1.917 -1.515 1.00 55.16 210 PHE A N 1
ATOM 1664 C CA . PHE A 1 210 ? -27.589 2.045 -0.827 1.00 55.16 210 PHE A CA 1
ATOM 1665 C C . PHE A 1 210 ? -27.370 2.456 0.632 1.00 55.16 210 PHE A C 1
ATOM 1667 O O . PHE A 1 210 ? -26.695 1.783 1.406 1.00 55.16 210 PHE A O 1
ATOM 1674 N N . SER A 1 211 ? -27.944 3.603 0.983 1.00 52.81 211 SER A N 1
ATOM 1675 C CA . SER A 1 211 ? -27.667 4.356 2.201 1.00 52.81 211 SER A CA 1
ATOM 1676 C C . SER A 1 211 ? -27.957 3.602 3.506 1.00 52.81 211 SER A C 1
ATOM 1678 O O . SER A 1 211 ? -28.999 2.963 3.656 1.00 52.81 211 SER A O 1
ATOM 1680 N N . HIS A 1 212 ? -27.032 3.751 4.464 1.00 53.31 212 HIS A N 1
ATOM 1681 C CA . HIS A 1 212 ? -27.184 3.734 5.933 1.00 53.31 212 HIS A CA 1
ATOM 1682 C C . HIS A 1 212 ? -27.947 2.590 6.637 1.00 53.31 212 HIS A C 1
ATOM 1684 O O . HIS A 1 212 ? -28.097 2.641 7.854 1.00 53.31 212 HIS A O 1
ATOM 1690 N N . ARG A 1 213 ? -28.447 1.560 5.943 1.00 50.59 213 ARG A N 1
ATOM 1691 C CA . ARG A 1 213 ? -29.310 0.531 6.564 1.00 50.59 213 ARG A CA 1
ATOM 1692 C C . ARG A 1 213 ? -28.645 -0.810 6.838 1.00 50.59 213 ARG A C 1
ATOM 1694 O O . ARG A 1 213 ? -29.244 -1.622 7.538 1.00 50.59 213 ARG A O 1
ATOM 1701 N N . PHE A 1 214 ? -27.450 -1.055 6.309 1.00 57.09 214 PHE A N 1
ATOM 1702 C CA . PHE A 1 214 ? -26.764 -2.330 6.496 1.00 57.09 214 PHE A CA 1
ATOM 1703 C C . PHE A 1 214 ? -25.470 -2.128 7.281 1.00 57.09 214 PHE A C 1
ATOM 1705 O O . PHE A 1 214 ? -24.683 -1.256 6.913 1.00 57.09 214 PHE A O 1
ATOM 1712 N N . PRO A 1 215 ? -25.242 -2.906 8.354 1.00 63.78 215 PRO A N 1
ATOM 1713 C CA . PRO A 1 215 ? -24.003 -2.818 9.106 1.00 63.78 215 PRO A CA 1
ATOM 1714 C C . PRO A 1 215 ? -22.842 -3.247 8.205 1.00 63.78 215 PRO A C 1
ATOM 1716 O O . PRO A 1 215 ? -22.771 -4.390 7.757 1.00 63.78 215 PRO A O 1
ATOM 1719 N N . THR A 1 216 ? -21.934 -2.313 7.940 1.00 79.69 216 THR A N 1
ATOM 1720 C CA . THR A 1 216 ? -20.642 -2.541 7.274 1.00 79.69 216 THR A CA 1
ATOM 1721 C C . THR A 1 216 ? -19.550 -2.912 8.278 1.00 79.69 216 THR A C 1
ATOM 1723 O O . THR A 1 216 ? -18.369 -2.935 7.946 1.00 79.69 216 THR A O 1
ATOM 1726 N N . THR A 1 217 ? -19.935 -3.209 9.519 1.00 86.50 217 THR A N 1
ATOM 1727 C CA . THR A 1 217 ? -19.045 -3.591 10.610 1.00 86.50 217 THR A CA 1
ATOM 1728 C C . THR A 1 217 ? -19.243 -5.063 10.956 1.00 86.50 217 THR A C 1
ATOM 1730 O O . THR A 1 217 ? -20.362 -5.576 10.990 1.00 86.50 217 THR A O 1
ATOM 1733 N N . ALA A 1 218 ? -18.138 -5.755 11.220 1.00 89.88 218 ALA A N 1
ATOM 1734 C CA . ALA A 1 218 ? -18.137 -7.127 11.705 1.00 89.88 218 ALA A CA 1
ATOM 1735 C C . ALA A 1 218 ? -17.227 -7.233 12.926 1.00 89.88 218 ALA A C 1
ATOM 1737 O O . ALA A 1 218 ? -16.163 -6.620 12.973 1.00 89.88 218 ALA A O 1
ATOM 1738 N N . LEU A 1 219 ? -17.646 -8.043 13.897 1.00 91.06 219 LEU A N 1
ATOM 1739 C CA . LEU A 1 219 ? -16.843 -8.391 15.060 1.00 91.06 219 LEU A CA 1
ATOM 1740 C C . LEU A 1 219 ? -16.498 -9.879 14.991 1.00 91.06 219 LEU A C 1
ATOM 1742 O O . LEU A 1 219 ? -17.388 -10.730 15.016 1.00 91.06 219 LEU A O 1
ATOM 1746 N N . VAL A 1 220 ? -15.206 -10.194 14.917 1.00 90.81 220 VAL A N 1
ATOM 1747 C CA . VAL A 1 220 ? -14.716 -11.577 14.905 1.00 90.81 220 VAL A CA 1
ATOM 1748 C C . VAL A 1 220 ? -14.355 -11.992 16.328 1.00 90.81 220 VAL A C 1
ATOM 1750 O O . VAL A 1 220 ? -13.371 -11.521 16.891 1.00 90.81 220 VAL A O 1
ATOM 1753 N N . VAL A 1 221 ? -15.142 -12.901 16.908 1.00 89.94 221 VAL A N 1
ATOM 1754 C CA . VAL A 1 221 ? -14.960 -13.389 18.284 1.00 89.94 221 VAL A CA 1
ATOM 1755 C C . VAL A 1 221 ? -14.619 -14.873 18.278 1.00 89.94 221 VAL A C 1
ATOM 1757 O O . VAL A 1 221 ? -15.184 -15.660 17.523 1.00 89.94 221 VAL A O 1
ATOM 1760 N N . GLY A 1 222 ? -13.702 -15.269 19.153 1.00 89.12 222 GLY A N 1
ATOM 1761 C CA . GLY A 1 222 ? -13.342 -16.664 19.361 1.00 89.12 222 GLY A CA 1
ATOM 1762 C C . GLY A 1 222 ? -12.199 -16.805 20.363 1.00 89.12 222 GLY A C 1
ATOM 1763 O O . GLY A 1 222 ? -11.544 -15.803 20.676 1.00 89.12 222 GLY A O 1
ATOM 1764 N N . PRO A 1 223 ? -11.922 -18.025 20.851 1.00 87.81 223 PRO A N 1
ATOM 1765 C CA . PRO A 1 223 ? -10.828 -18.270 21.784 1.00 87.81 223 PRO A CA 1
ATOM 1766 C C . PRO A 1 223 ? -9.469 -17.787 21.252 1.00 87.81 223 PRO A C 1
ATOM 1768 O O . PRO A 1 223 ? -9.255 -17.600 20.044 1.00 87.81 223 PRO A O 1
ATOM 1771 N N . VAL A 1 224 ? -8.535 -17.545 22.169 1.00 84.88 224 VAL A N 1
ATOM 1772 C CA . VAL A 1 224 ? -7.149 -17.206 21.819 1.00 84.88 224 VAL A CA 1
ATOM 1773 C C . VAL A 1 224 ? -6.535 -18.374 21.038 1.00 84.88 224 VAL A C 1
ATOM 1775 O O . VAL A 1 224 ? -6.777 -19.534 21.357 1.00 84.88 224 VAL A O 1
ATOM 1778 N N . GLY A 1 225 ? -5.780 -18.076 19.978 1.00 83.69 225 GLY A N 1
ATOM 1779 C CA . GLY A 1 225 ? -5.141 -19.097 19.139 1.00 83.69 225 GLY A CA 1
ATOM 1780 C C . GLY A 1 225 ? -6.025 -19.719 18.049 1.00 83.69 225 GLY A C 1
ATOM 1781 O O . GLY A 1 225 ? -5.517 -20.475 17.230 1.00 83.69 225 GLY A O 1
ATOM 1782 N N . CYS A 1 226 ? -7.312 -19.363 17.944 1.00 85.69 226 CYS A N 1
ATOM 1783 C CA . CYS A 1 226 ? -8.205 -19.862 16.884 1.00 85.69 226 CYS A CA 1
ATOM 1784 C C . CYS A 1 226 ? -7.994 -19.214 15.499 1.00 85.69 226 CYS A C 1
ATOM 1786 O O . CYS A 1 226 ? -8.897 -19.257 14.678 1.00 85.69 226 CYS A O 1
ATOM 1788 N N . GLY A 1 227 ? -6.857 -18.564 15.231 1.00 84.69 227 GLY A N 1
ATOM 1789 C CA . GLY A 1 227 ? -6.536 -18.045 13.892 1.00 84.69 227 GLY A CA 1
ATOM 1790 C C . GLY A 1 227 ? -7.305 -16.798 13.427 1.00 84.69 227 GLY A C 1
ATOM 1791 O O . GLY A 1 227 ? -7.334 -16.535 12.230 1.00 84.69 227 GLY A O 1
ATOM 1792 N N . LYS A 1 228 ? -7.900 -16.007 14.334 1.00 88.88 228 LYS A N 1
ATOM 1793 C CA . LYS A 1 228 ? -8.667 -14.784 13.999 1.00 88.88 228 LYS A CA 1
ATOM 1794 C C . LYS A 1 228 ? -7.860 -13.771 13.173 1.00 88.88 228 LYS A C 1
ATOM 1796 O O . LYS A 1 228 ? -8.290 -13.405 12.083 1.00 88.88 228 LYS A O 1
ATOM 1801 N N . SER A 1 229 ? -6.671 -13.388 13.646 1.00 86.19 229 SER A N 1
ATOM 1802 C CA . SER A 1 229 ? -5.782 -12.467 12.921 1.00 86.19 229 SER A CA 1
ATOM 1803 C C . SER A 1 229 ? -5.352 -13.058 11.573 1.00 86.19 229 SER A C 1
ATOM 1805 O O . SER A 1 229 ? -5.318 -12.357 10.567 1.00 86.19 229 SER A O 1
ATOM 1807 N N . GLY A 1 230 ? -5.133 -14.378 11.503 1.00 85.56 230 GLY A N 1
ATOM 1808 C CA . GLY A 1 230 ? -4.833 -15.080 10.249 1.00 85.56 230 GLY A CA 1
ATOM 1809 C C . GLY A 1 230 ? -5.986 -15.039 9.237 1.00 85.56 230 GLY A C 1
ATOM 1810 O O . GLY A 1 230 ? -5.749 -14.792 8.057 1.00 85.56 230 GLY A O 1
ATOM 1811 N N . LEU A 1 231 ? -7.236 -15.215 9.688 1.00 87.88 231 LEU A N 1
ATOM 1812 C CA . LEU A 1 231 ? -8.437 -15.077 8.854 1.00 87.88 231 LEU A CA 1
ATOM 1813 C C . LEU A 1 231 ? -8.535 -13.670 8.250 1.00 87.88 231 LEU A C 1
ATOM 1815 O O . LEU A 1 231 ? -8.751 -13.539 7.048 1.00 87.88 231 LEU A O 1
ATOM 1819 N N . LEU A 1 232 ? -8.370 -12.635 9.078 1.00 88.81 232 LEU A N 1
ATOM 1820 C CA . LEU A 1 232 ? -8.480 -11.234 8.658 1.00 88.81 232 LEU A CA 1
ATOM 1821 C C . LEU A 1 232 ? -7.338 -10.840 7.718 1.00 88.81 232 LEU A C 1
ATOM 1823 O O . LEU A 1 232 ? -7.571 -10.192 6.700 1.00 88.81 232 LEU A O 1
ATOM 1827 N N . SER A 1 233 ? -6.124 -11.311 8.000 1.00 85.81 233 SER A N 1
ATOM 1828 C CA . SER A 1 233 ? -4.960 -11.101 7.134 1.00 85.81 233 SER A CA 1
ATOM 1829 C C . SER A 1 233 ? -5.159 -11.701 5.753 1.00 85.81 233 SER A C 1
ATOM 1831 O O . SER A 1 233 ? -4.892 -11.065 4.734 1.00 85.81 233 SER A O 1
ATOM 1833 N N . GLU A 1 234 ? -5.668 -12.927 5.716 1.00 85.50 234 GLU A N 1
ATOM 1834 C CA . GLU A 1 234 ? -5.930 -13.625 4.472 1.00 85.50 234 GLU A CA 1
ATOM 1835 C C . GLU A 1 234 ? -7.099 -12.991 3.701 1.00 85.50 234 GLU A C 1
ATOM 1837 O O . GLU A 1 234 ? -7.029 -12.880 2.478 1.00 85.50 234 GLU A O 1
ATOM 1842 N N . PHE A 1 235 ? -8.135 -12.509 4.395 1.00 88.81 235 PHE A N 1
ATOM 1843 C CA . PHE A 1 235 ? -9.219 -11.733 3.790 1.00 88.81 235 PHE A CA 1
ATOM 1844 C C . PHE A 1 235 ? -8.690 -10.461 3.106 1.00 88.81 235 PHE A C 1
ATOM 1846 O O . PHE A 1 235 ? -8.942 -10.250 1.919 1.00 88.81 235 PHE A O 1
ATOM 1853 N N . LEU A 1 236 ? -7.891 -9.652 3.813 1.00 87.81 236 LEU A N 1
ATOM 1854 C CA . LEU A 1 236 ? -7.286 -8.433 3.261 1.00 87.81 236 LEU A CA 1
ATOM 1855 C C . LEU A 1 236 ? -6.401 -8.732 2.044 1.00 87.81 236 LEU A C 1
ATOM 1857 O O . LEU A 1 236 ? -6.449 -8.005 1.052 1.00 87.81 236 LEU A O 1
ATOM 1861 N N . ARG A 1 237 ? -5.627 -9.824 2.102 1.00 83.06 237 ARG A N 1
ATOM 1862 C CA . ARG A 1 237 ? -4.749 -10.266 1.012 1.00 83.06 237 ARG A CA 1
ATOM 1863 C C . ARG A 1 237 ? -5.539 -10.687 -0.226 1.00 83.06 237 ARG A C 1
ATOM 1865 O O . ARG A 1 237 ? -5.229 -10.232 -1.323 1.00 83.06 237 ARG A O 1
ATOM 1872 N N . ARG A 1 238 ? -6.546 -11.555 -0.072 1.00 86.06 238 ARG A N 1
ATOM 1873 C CA . ARG A 1 238 ? -7.344 -12.069 -1.202 1.00 86.06 238 ARG A CA 1
ATOM 1874 C C . ARG A 1 238 ? -8.105 -10.975 -1.929 1.00 86.06 238 ARG A C 1
ATOM 1876 O O . ARG A 1 238 ? -8.190 -11.016 -3.150 1.00 86.06 238 ARG A O 1
ATOM 1883 N N . HIS A 1 239 ? -8.636 -10.016 -1.179 1.00 87.44 239 HIS A N 1
ATOM 1884 C CA . HIS A 1 239 ? -9.489 -8.963 -1.725 1.00 87.44 239 HIS A CA 1
ATOM 1885 C C . HIS A 1 239 ? -8.733 -7.674 -2.050 1.00 87.44 239 HIS A C 1
ATOM 1887 O O . HIS A 1 239 ? -9.339 -6.740 -2.569 1.00 87.44 239 HIS A O 1
ATOM 1893 N N . SER A 1 240 ? -7.417 -7.638 -1.795 1.00 86.75 240 SER A N 1
ATOM 1894 C CA . SER A 1 240 ? -6.545 -6.484 -2.049 1.00 86.75 240 SER A CA 1
ATOM 1895 C C . SER A 1 240 ? -7.144 -5.189 -1.496 1.00 86.75 240 SER A C 1
ATOM 1897 O O . SER A 1 240 ? -7.368 -4.224 -2.216 1.00 86.75 240 SER A O 1
ATOM 1899 N N . CYS A 1 241 ? -7.463 -5.186 -0.205 1.00 89.38 241 CYS A N 1
ATOM 1900 C CA . CYS A 1 241 ? -8.061 -4.028 0.452 1.00 89.38 241 CYS A CA 1
ATOM 1901 C C . CYS A 1 241 ? -6.989 -3.031 0.916 1.00 89.38 241 CYS A C 1
ATOM 1903 O O . CYS A 1 241 ? -5.930 -3.422 1.407 1.00 89.38 241 CYS A O 1
ATOM 1905 N N . ASN A 1 242 ? -7.311 -1.741 0.867 1.00 91.56 242 ASN A N 1
ATOM 1906 C CA . ASN A 1 242 ? -6.551 -0.704 1.557 1.00 91.56 242 ASN A CA 1
ATOM 1907 C C . ASN A 1 242 ? -6.840 -0.791 3.059 1.00 91.56 242 ASN A C 1
ATOM 1909 O O . ASN A 1 242 ? -7.972 -0.548 3.476 1.00 91.56 242 ASN A O 1
ATOM 1913 N N . CYS A 1 243 ? -5.846 -1.140 3.877 1.00 91.50 243 CYS A N 1
ATOM 1914 C CA . CYS A 1 243 ? -6.065 -1.407 5.299 1.00 91.50 243 CYS A CA 1
ATOM 1915 C C . CYS A 1 243 ? -5.463 -0.336 6.217 1.00 91.50 243 CYS A C 1
ATOM 1917 O O . CYS A 1 243 ? -4.250 -0.117 6.225 1.00 91.50 243 CYS A O 1
ATOM 1919 N N . PHE A 1 244 ? -6.297 0.241 7.081 1.00 91.19 244 PHE A N 1
ATOM 1920 C CA . PHE A 1 244 ? -5.861 0.959 8.277 1.00 91.19 244 PHE A CA 1
ATOM 1921 C C . PHE A 1 244 ? -5.875 -0.016 9.448 1.00 91.19 244 PHE A C 1
ATOM 1923 O O . PHE A 1 244 ? -6.936 -0.416 9.922 1.00 91.19 244 PHE A O 1
ATOM 1930 N N . TYR A 1 245 ? -4.689 -0.453 9.855 1.00 89.19 245 TYR A N 1
ATOM 1931 C CA . TYR A 1 245 ? -4.512 -1.401 10.947 1.00 89.19 245 TYR A CA 1
ATOM 1932 C C . TYR A 1 245 ? -4.339 -0.655 12.270 1.00 89.19 245 TYR A C 1
ATOM 1934 O O . TYR A 1 245 ? -3.514 0.251 12.353 1.00 89.19 245 TYR A O 1
ATOM 1942 N N . ILE A 1 246 ? -5.128 -1.025 13.275 1.00 90.19 246 ILE A N 1
ATOM 1943 C CA . ILE A 1 246 ? -5.140 -0.435 14.611 1.00 90.19 246 ILE A CA 1
ATOM 1944 C C . ILE A 1 246 ? -4.935 -1.563 15.618 1.00 90.19 246 ILE A C 1
ATOM 1946 O O . ILE A 1 246 ? -5.763 -2.468 15.710 1.00 90.19 246 ILE A O 1
ATOM 1950 N N . THR A 1 247 ? -3.873 -1.484 16.416 1.00 88.06 247 THR A N 1
ATOM 1951 C CA . THR A 1 247 ? -3.675 -2.354 17.585 1.00 88.06 247 THR A CA 1
ATOM 1952 C C . THR A 1 247 ? -3.610 -1.537 18.861 1.00 88.06 247 THR A C 1
ATOM 1954 O O . THR A 1 247 ? -3.175 -0.382 18.859 1.00 88.06 247 THR A O 1
ATOM 1957 N N . ALA A 1 248 ? -3.952 -2.160 19.988 1.00 84.81 248 ALA A N 1
ATOM 1958 C CA . ALA A 1 248 ? -3.794 -1.542 21.300 1.00 84.81 248 ALA A CA 1
ATOM 1959 C C . ALA A 1 248 ? -2.353 -1.063 21.558 1.00 84.81 248 ALA A C 1
ATOM 1961 O O . ALA A 1 248 ? -2.150 0.033 22.072 1.00 84.81 248 ALA A O 1
ATOM 1962 N N . SER A 1 249 ? -1.349 -1.833 21.131 1.00 83.12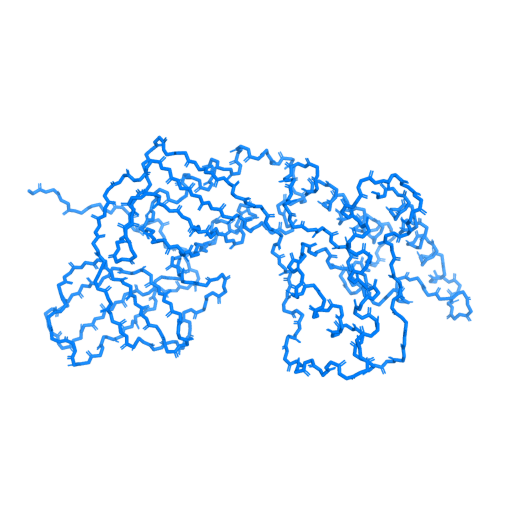 249 SER A N 1
ATOM 1963 C CA . SER A 1 249 ? 0.066 -1.462 21.263 1.00 83.12 249 SER A CA 1
ATOM 1964 C C . SER A 1 249 ? 0.472 -0.228 20.448 1.00 83.12 249 SER A C 1
ATOM 1966 O O . SER A 1 249 ? 1.418 0.457 20.831 1.00 83.12 249 SER A O 1
ATOM 1968 N N . GLN A 1 250 ? -0.221 0.066 19.346 1.00 83.38 250 GLN A N 1
ATOM 1969 C CA . GLN A 1 250 ? 0.058 1.230 18.504 1.00 83.38 250 GLN A CA 1
ATOM 1970 C C . GLN A 1 250 ? -0.592 2.507 19.042 1.00 83.38 250 GLN A C 1
ATOM 1972 O O . GLN A 1 250 ? 0.021 3.574 18.982 1.00 83.38 250 GLN A O 1
ATOM 1977 N N . VAL A 1 251 ? -1.818 2.407 19.566 1.00 87.31 251 VAL A N 1
ATOM 1978 C CA . VAL A 1 251 ? -2.617 3.593 19.914 1.00 87.31 251 VAL A CA 1
ATOM 1979 C C . VAL A 1 251 ? -2.635 3.928 21.401 1.00 87.31 251 VAL A C 1
ATOM 1981 O O . VAL A 1 251 ? -2.833 5.094 21.730 1.00 87.31 251 VAL A O 1
ATOM 1984 N N . LEU A 1 252 ? -2.422 2.966 22.308 1.00 86.12 252 LEU A N 1
ATOM 1985 C CA . LEU A 1 252 ? -2.448 3.244 23.747 1.00 86.12 252 LEU A CA 1
ATOM 1986 C C . LEU A 1 252 ? -1.259 4.123 24.154 1.00 86.12 252 LEU A C 1
ATOM 1988 O O . LEU A 1 252 ? -0.093 3.767 23.977 1.00 86.12 252 LEU A O 1
ATOM 1992 N N . ARG A 1 253 ? -1.571 5.272 24.753 1.00 86.75 253 ARG A N 1
ATOM 1993 C CA . ARG A 1 253 ? -0.604 6.248 25.269 1.00 86.75 253 ARG A CA 1
ATOM 1994 C C . ARG A 1 253 ? -0.776 6.451 26.771 1.00 86.75 253 ARG A C 1
ATOM 1996 O O . ARG A 1 253 ? -1.868 6.295 27.316 1.00 86.75 253 ARG A O 1
ATOM 2003 N N . SER A 1 254 ? 0.312 6.830 27.4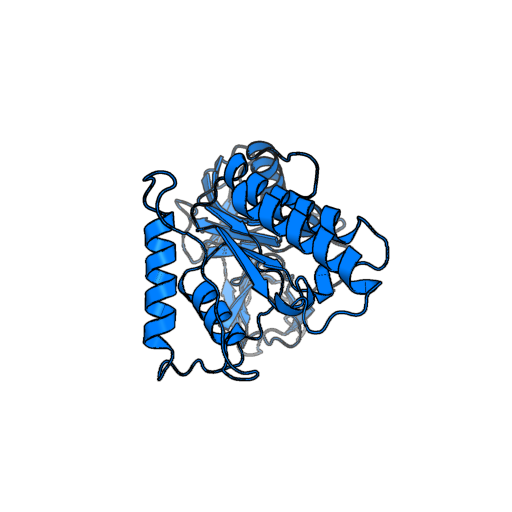38 1.00 83.19 254 SER A N 1
ATOM 2004 C CA . SER A 1 254 ? 0.337 7.032 28.893 1.00 83.19 254 SER A CA 1
ATOM 2005 C C . SER A 1 254 ? -0.403 8.293 29.343 1.00 83.19 254 SER A C 1
ATOM 2007 O O . SER A 1 254 ? -0.863 8.352 30.484 1.00 83.19 254 SER A O 1
ATOM 2009 N N . TYR A 1 255 ? -0.508 9.307 28.478 1.00 83.56 255 TYR A N 1
ATOM 2010 C CA . TYR A 1 255 ? -1.148 10.572 28.823 1.00 83.56 255 TYR A CA 1
ATOM 2011 C C . TYR A 1 255 ? -2.625 10.595 28.393 1.00 83.56 255 TYR A C 1
ATOM 2013 O O . TYR A 1 255 ? -2.959 10.172 27.283 1.00 83.56 255 TYR A O 1
ATOM 2021 N N . PRO A 1 256 ? -3.529 11.108 29.250 1.00 80.56 256 PRO A N 1
ATOM 2022 C CA . PRO A 1 256 ? -4.943 11.266 28.915 1.00 80.56 256 PRO A CA 1
ATOM 2023 C C . PRO A 1 256 ? -5.156 12.084 27.635 1.00 80.56 256 PRO A C 1
ATOM 2025 O O . PRO A 1 256 ? -4.585 13.164 27.506 1.00 80.56 256 PRO A O 1
ATOM 2028 N N . GLY A 1 257 ? -6.020 11.618 26.732 1.00 85.75 257 GLY A N 1
ATOM 2029 C CA . GLY A 1 257 ? -6.360 12.325 25.495 1.00 85.75 257 GLY A CA 1
ATOM 2030 C C . GLY A 1 257 ? -5.465 11.983 24.303 1.00 85.75 257 GLY A C 1
ATOM 2031 O O . GLY A 1 257 ? -5.897 12.150 23.166 1.00 85.75 257 GLY A O 1
ATOM 2032 N N . GLU A 1 258 ? -4.243 11.486 24.523 1.00 90.38 258 GLU A N 1
ATOM 2033 C CA . GLU A 1 258 ? -3.332 11.149 23.420 1.00 90.38 258 GLU A CA 1
ATOM 2034 C C . GLU A 1 258 ? -3.780 9.902 22.648 1.00 90.38 258 GLU A C 1
ATOM 2036 O O . GLU A 1 258 ? -3.574 9.825 21.440 1.00 90.38 258 GLU A O 1
ATOM 2041 N N . THR A 1 259 ? -4.416 8.940 23.324 1.00 91.44 259 THR A N 1
ATOM 2042 C CA . THR A 1 259 ? -4.957 7.736 22.667 1.00 91.44 259 THR A CA 1
ATOM 2043 C C . THR A 1 259 ? -6.148 8.102 21.783 1.00 91.44 259 THR A C 1
ATOM 2045 O O . THR A 1 259 ? -6.245 7.666 20.639 1.00 91.44 259 THR A O 1
ATOM 2048 N N . GLU A 1 260 ? -7.050 8.933 22.305 1.00 92.44 260 GLU A N 1
ATOM 2049 C CA . GLU A 1 260 ? -8.231 9.430 21.602 1.00 92.44 260 GLU A CA 1
ATOM 2050 C C . GLU A 1 260 ? -7.843 10.273 20.381 1.00 92.44 260 GLU A C 1
ATOM 2052 O O . GLU A 1 260 ? -8.424 10.132 19.306 1.00 92.44 260 GLU A O 1
ATOM 2057 N N . GLU A 1 261 ? -6.826 11.122 20.532 1.00 91.75 261 GLU A N 1
ATOM 2058 C CA . GLU A 1 261 ? -6.273 11.908 19.434 1.00 91.75 261 GLU A CA 1
ATOM 2059 C C . GLU A 1 261 ? -5.639 11.019 18.356 1.00 91.75 261 GLU A C 1
ATOM 2061 O O . GLU A 1 261 ? -5.852 11.259 17.169 1.00 91.75 261 GLU A O 1
ATOM 2066 N N . GLU A 1 262 ? -4.919 9.962 18.734 1.00 91.44 262 GLU A N 1
ATOM 2067 C CA . GLU A 1 262 ? -4.338 9.035 17.761 1.00 91.44 262 GLU A CA 1
ATOM 2068 C C . GLU A 1 262 ? -5.413 8.253 16.991 1.00 91.44 262 GLU A C 1
ATOM 2070 O O . GLU A 1 262 ? -5.354 8.167 15.763 1.00 91.44 262 GLU A O 1
ATOM 2075 N N . LEU A 1 263 ? -6.452 7.762 17.677 1.00 92.44 263 LEU A N 1
ATOM 2076 C CA . LEU A 1 263 ? -7.609 7.145 17.020 1.00 92.44 263 LEU A CA 1
ATOM 2077 C C . LEU A 1 263 ? -8.264 8.114 16.031 1.00 92.44 263 LEU A C 1
ATOM 2079 O O . LEU A 1 263 ? -8.532 7.750 14.884 1.00 92.44 263 LEU A O 1
ATOM 2083 N N . ARG A 1 264 ? -8.464 9.372 16.438 1.00 92.50 264 ARG A N 1
ATOM 2084 C CA . ARG A 1 264 ? -9.022 10.411 15.570 1.00 92.50 264 ARG A CA 1
ATOM 2085 C C . ARG A 1 264 ? -8.162 10.634 14.331 1.00 92.50 264 ARG A C 1
ATOM 2087 O O . ARG A 1 264 ? -8.713 10.705 13.236 1.00 92.50 264 ARG A O 1
ATOM 2094 N N . ARG A 1 265 ? -6.835 10.693 14.474 1.00 91.19 265 ARG A N 1
ATOM 2095 C CA . ARG A 1 265 ? -5.910 10.840 13.339 1.00 91.19 265 ARG A CA 1
ATOM 2096 C C . ARG A 1 265 ? -6.013 9.686 12.354 1.00 91.19 265 ARG A C 1
ATOM 2098 O O . ARG A 1 265 ? -6.069 9.937 11.155 1.00 91.19 265 ARG A O 1
ATOM 2105 N N . ILE A 1 266 ? -6.079 8.441 12.829 1.00 91.38 266 ILE A N 1
ATOM 2106 C CA . ILE A 1 266 ? -6.176 7.266 11.947 1.00 91.38 266 ILE A CA 1
ATOM 2107 C C . ILE A 1 266 ? -7.500 7.276 11.169 1.00 91.38 266 ILE A C 1
ATOM 2109 O O . ILE A 1 266 ? -7.503 7.087 9.951 1.00 91.38 266 ILE A O 1
ATOM 2113 N N . PHE A 1 267 ? -8.624 7.559 11.834 1.00 92.44 267 PHE A N 1
ATOM 2114 C CA . PHE A 1 267 ? -9.929 7.648 11.166 1.00 92.44 267 PHE A CA 1
ATOM 2115 C C . PHE A 1 267 ? -9.998 8.830 10.186 1.00 92.44 267 PHE A C 1
ATOM 2117 O O . PHE A 1 267 ? -10.497 8.677 9.070 1.00 92.44 267 PHE A O 1
ATOM 2124 N N . GLN A 1 268 ? -9.441 9.990 10.547 1.00 90.81 268 GLN A N 1
ATOM 2125 C CA . GLN A 1 268 ? -9.332 11.143 9.646 1.00 90.81 268 GLN A CA 1
ATOM 2126 C C . GLN A 1 268 ? -8.434 10.854 8.439 1.00 90.81 268 GLN A C 1
ATOM 2128 O O . GLN A 1 268 ? -8.751 11.287 7.330 1.00 90.81 268 GLN A O 1
ATOM 2133 N N . ALA A 1 269 ? -7.343 10.104 8.618 1.00 90.38 269 ALA A N 1
ATOM 2134 C CA . ALA A 1 269 ? -6.487 9.655 7.525 1.00 90.38 269 ALA A CA 1
ATOM 2135 C C . ALA A 1 269 ? -7.252 8.723 6.572 1.00 90.38 269 ALA A C 1
ATOM 2137 O O . ALA A 1 269 ? -7.176 8.902 5.357 1.00 90.38 269 ALA A O 1
ATOM 2138 N N . ALA A 1 270 ? -8.056 7.794 7.102 1.00 91.19 270 ALA A N 1
ATOM 2139 C CA . ALA A 1 270 ? -8.906 6.914 6.300 1.00 91.19 270 ALA A CA 1
ATOM 2140 C C . ALA A 1 270 ? -9.967 7.680 5.495 1.00 91.19 270 ALA A C 1
ATOM 2142 O O . ALA A 1 270 ? -10.131 7.436 4.297 1.00 91.19 270 ALA A O 1
ATOM 2143 N N . GLN A 1 271 ? -10.641 8.651 6.117 1.00 89.69 271 GLN A N 1
ATOM 2144 C CA . GLN A 1 271 ? -11.591 9.533 5.429 1.00 89.69 271 GLN A CA 1
ATOM 2145 C C . GLN A 1 271 ? -10.894 10.390 4.366 1.00 89.69 271 GLN A C 1
ATOM 2147 O O . GLN A 1 271 ? -11.339 10.449 3.223 1.00 89.69 271 GLN A O 1
ATOM 2152 N N . THR A 1 272 ? -9.747 10.982 4.702 1.00 88.94 272 THR A N 1
ATOM 2153 C CA . THR A 1 272 ? -8.940 11.778 3.768 1.00 88.94 272 THR A CA 1
ATOM 2154 C C . THR A 1 272 ? -8.513 10.952 2.557 1.00 88.94 272 THR A C 1
ATOM 2156 O O . THR A 1 272 ? -8.616 11.422 1.424 1.00 88.94 272 THR A O 1
ATOM 2159 N N . PHE A 1 273 ? -8.082 9.709 2.778 1.00 90.38 273 PHE A N 1
ATOM 2160 C CA . PHE A 1 273 ? -7.722 8.774 1.719 1.00 90.38 273 PHE A CA 1
ATOM 2161 C C . PHE A 1 273 ? -8.910 8.489 0.792 1.00 90.38 273 PHE A C 1
ATOM 2163 O O . PHE A 1 273 ? -8.791 8.619 -0.427 1.00 90.38 273 PHE A O 1
ATOM 2170 N N . LYS A 1 274 ? -10.083 8.201 1.370 1.00 89.38 274 LYS A N 1
ATOM 2171 C CA . LYS A 1 274 ? -11.336 7.976 0.634 1.00 89.38 274 LYS A CA 1
ATOM 2172 C C . LYS A 1 274 ? -11.744 9.185 -0.210 1.00 89.38 274 LYS A C 1
ATOM 2174 O O . LYS A 1 274 ? -12.064 9.034 -1.385 1.00 89.38 274 LYS A O 1
ATOM 2179 N N . GLU A 1 275 ? -11.753 10.376 0.379 1.00 88.25 275 GLU A N 1
ATOM 2180 C CA . GLU A 1 275 ? -12.329 11.573 -0.242 1.00 88.25 275 GLU A CA 1
ATOM 2181 C C . GLU A 1 275 ? -11.394 12.240 -1.253 1.00 88.25 275 GLU A C 1
ATOM 2183 O O . GLU A 1 275 ? -11.845 12.655 -2.328 1.00 88.25 275 GLU A O 1
ATOM 2188 N N . LYS A 1 276 ? -10.101 12.346 -0.914 1.00 86.81 276 LYS A N 1
ATOM 2189 C CA . LYS A 1 276 ? -9.116 13.092 -1.711 1.00 86.81 276 LYS A CA 1
ATOM 2190 C C . LYS A 1 276 ? -8.414 12.227 -2.745 1.00 86.81 276 LYS A C 1
ATOM 2192 O O . LYS A 1 276 ? -8.230 12.681 -3.869 1.00 86.81 276 LYS A O 1
ATOM 2197 N N . LEU A 1 277 ? -8.026 11.007 -2.371 1.00 87.62 277 LEU A N 1
ATOM 2198 C CA . LEU A 1 277 ? -7.284 10.107 -3.260 1.00 87.62 277 LEU A CA 1
ATOM 2199 C C . LEU A 1 277 ? -8.194 9.122 -4.003 1.00 87.62 277 LEU A C 1
ATOM 2201 O O . LEU A 1 277 ? -7.787 8.620 -5.043 1.00 87.62 277 LEU A O 1
ATOM 2205 N N . ARG A 1 278 ? -9.435 8.916 -3.529 1.00 88.38 278 ARG A N 1
ATOM 2206 C CA . ARG A 1 278 ? -10.490 8.129 -4.200 1.00 88.38 278 ARG A CA 1
ATOM 2207 C C . ARG A 1 278 ? -9.967 6.794 -4.756 1.00 88.38 278 ARG A C 1
ATOM 2209 O O . ARG A 1 278 ? -10.058 6.565 -5.963 1.00 88.38 278 ARG A O 1
ATOM 2216 N N . PRO A 1 279 ? -9.406 5.931 -3.893 1.00 91.12 279 PRO A N 1
ATOM 2217 C CA . PRO A 1 279 ? -8.859 4.652 -4.325 1.00 91.12 279 PRO A CA 1
ATOM 2218 C C . PRO A 1 279 ? -9.950 3.779 -4.956 1.00 91.12 279 PRO A C 1
ATOM 2220 O O . PRO A 1 279 ? -11.108 3.813 -4.528 1.00 91.12 279 PRO A O 1
ATOM 2223 N N . LEU A 1 280 ? -9.578 2.960 -5.940 1.00 90.88 280 LEU A N 1
ATOM 2224 C CA . LEU A 1 280 ? -10.493 1.977 -6.525 1.00 90.88 280 LEU A CA 1
ATOM 2225 C C . LEU A 1 280 ? -10.708 0.786 -5.586 1.00 90.88 280 LEU A C 1
ATOM 2227 O O . LEU A 1 280 ? -11.792 0.200 -5.550 1.00 90.88 280 LEU A O 1
ATOM 2231 N N . LEU A 1 281 ? -9.670 0.423 -4.829 1.00 90.81 281 LEU A N 1
ATOM 2232 C CA . LEU A 1 281 ? -9.714 -0.676 -3.871 1.00 90.81 281 LEU A CA 1
ATOM 2233 C C . LEU A 1 281 ? -10.437 -0.268 -2.574 1.00 90.81 281 LEU A C 1
ATOM 2235 O O . LEU A 1 281 ? -10.277 0.861 -2.093 1.00 90.81 281 LEU A O 1
ATOM 2239 N N . PRO A 1 282 ? -11.210 -1.186 -1.966 1.00 90.19 282 PRO A N 1
ATOM 2240 C CA . PRO A 1 282 ? -12.002 -0.899 -0.775 1.00 90.19 282 PRO A CA 1
ATOM 2241 C C . PRO A 1 282 ? -11.115 -0.549 0.422 1.00 90.19 282 PRO A C 1
ATOM 2243 O O . PRO A 1 282 ? -10.019 -1.088 0.574 1.00 90.19 282 PRO A O 1
ATOM 2246 N N . ILE A 1 283 ? -11.612 0.332 1.292 1.00 91.06 283 ILE A N 1
ATOM 2247 C CA . ILE A 1 283 ? -10.923 0.742 2.519 1.00 91.06 283 ILE A CA 1
ATOM 2248 C C . ILE A 1 283 ? -11.488 -0.053 3.694 1.00 91.06 283 ILE A C 1
ATOM 2250 O O . ILE A 1 283 ? -12.695 -0.041 3.930 1.00 91.06 283 ILE A O 1
ATOM 2254 N N . VAL A 1 284 ? -10.613 -0.722 4.439 1.00 91.81 284 VAL A N 1
ATOM 2255 C CA . VAL A 1 284 ? -10.943 -1.497 5.637 1.00 91.81 284 VAL A CA 1
ATOM 2256 C C . VAL A 1 284 ? -10.189 -0.908 6.824 1.00 91.81 284 VAL A C 1
ATOM 2258 O O . VAL A 1 284 ? -8.978 -0.705 6.756 1.00 91.81 284 VAL A O 1
ATOM 2261 N N . ILE A 1 285 ? -10.898 -0.649 7.922 1.00 92.38 285 ILE A N 1
ATOM 2262 C CA . ILE A 1 285 ? -10.284 -0.336 9.216 1.00 92.38 285 ILE A CA 1
ATOM 2263 C C . ILE A 1 285 ? -10.322 -1.618 10.045 1.00 92.38 285 ILE A C 1
ATOM 2265 O O . ILE A 1 285 ? -11.397 -2.090 10.413 1.00 92.38 285 ILE A O 1
ATOM 2269 N N . LEU A 1 286 ? -9.153 -2.201 10.292 1.00 92.06 286 LEU A N 1
ATOM 2270 C CA . LEU A 1 286 ? -8.999 -3.414 11.085 1.00 92.06 286 LEU A CA 1
ATOM 2271 C C . LEU A 1 286 ? -8.523 -3.032 12.485 1.00 92.06 286 LEU A C 1
ATOM 2273 O O . LEU A 1 286 ? -7.444 -2.467 12.633 1.00 92.06 286 LEU A O 1
ATOM 2277 N N . ILE A 1 287 ? -9.324 -3.365 13.495 1.00 91.69 287 ILE A N 1
ATOM 2278 C CA . ILE A 1 287 ? -8.998 -3.149 14.905 1.00 91.69 287 ILE A CA 1
ATOM 2279 C C . ILE A 1 287 ? -8.736 -4.512 15.547 1.00 91.69 287 ILE A C 1
ATOM 2281 O O . ILE A 1 287 ? -9.658 -5.319 15.669 1.00 91.69 287 ILE A O 1
ATOM 2285 N N . GLU A 1 288 ? -7.492 -4.764 15.948 1.00 88.19 288 GLU A N 1
ATOM 2286 C CA . GLU A 1 288 ? -7.112 -5.935 16.744 1.00 88.19 288 GLU A CA 1
ATOM 2287 C C . GLU A 1 288 ? -7.002 -5.588 18.233 1.00 88.19 288 GLU A C 1
ATOM 2289 O O . GLU A 1 288 ? -6.817 -4.430 18.615 1.00 88.19 288 GLU A O 1
ATOM 2294 N N . ASP A 1 289 ? -7.148 -6.614 19.074 1.00 84.31 289 ASP A N 1
ATOM 2295 C CA . ASP A 1 289 ? -7.133 -6.512 20.536 1.00 84.31 289 ASP A CA 1
ATOM 2296 C C . ASP A 1 289 ? -8.130 -5.477 21.091 1.00 84.31 289 ASP A C 1
ATOM 2298 O O . ASP A 1 289 ? -7.819 -4.685 21.988 1.00 84.31 289 ASP A O 1
ATOM 2302 N N . LEU A 1 290 ? -9.355 -5.469 20.551 1.00 87.06 290 LEU A N 1
ATOM 2303 C CA . LEU A 1 290 ? -10.408 -4.537 20.963 1.00 87.06 290 LEU A CA 1
ATOM 2304 C C . LEU A 1 290 ? -10.687 -4.621 22.473 1.00 87.06 290 LEU A C 1
ATOM 2306 O O . LEU A 1 290 ? -10.984 -3.607 23.099 1.00 87.06 290 LEU A O 1
ATOM 2310 N N . GLU A 1 291 ? -10.543 -5.803 23.074 1.00 83.62 291 GLU A N 1
ATOM 2311 C CA . GLU A 1 291 ? -10.672 -6.024 24.515 1.00 83.62 291 GLU A CA 1
ATOM 2312 C C . GLU A 1 291 ? -9.645 -5.252 25.359 1.00 83.62 291 GLU A C 1
ATOM 2314 O O . GLU A 1 291 ? -9.921 -4.952 26.520 1.00 83.62 291 GLU A O 1
ATOM 2319 N N . LEU A 1 292 ? -8.480 -4.910 24.797 1.00 84.31 292 LEU A N 1
ATOM 2320 C CA . LEU A 1 292 ? -7.456 -4.111 25.474 1.00 84.31 292 LEU A CA 1
ATOM 2321 C C . LEU A 1 292 ? -7.765 -2.612 25.390 1.00 84.31 292 LEU A C 1
ATOM 2323 O O . LEU A 1 292 ? -7.445 -1.864 26.312 1.00 84.31 292 LEU A O 1
ATOM 2327 N N . LEU A 1 293 ? -8.405 -2.177 24.301 1.00 83.06 293 LEU A N 1
ATOM 2328 C CA . LEU A 1 293 ? -8.861 -0.795 24.121 1.00 83.06 293 LEU A CA 1
ATOM 2329 C C . LEU A 1 293 ? -10.118 -0.503 24.947 1.00 83.06 293 LEU A C 1
ATOM 2331 O O . LEU A 1 293 ? -10.239 0.558 25.561 1.00 83.06 293 LEU A O 1
ATOM 2335 N N . CYS A 1 294 ? -11.048 -1.458 24.955 1.00 83.19 294 CYS A N 1
ATOM 2336 C CA . CYS A 1 294 ? -12.380 -1.347 25.539 1.00 83.19 294 CYS A CA 1
ATOM 2337 C C . CYS A 1 294 ? -12.656 -2.541 26.480 1.00 83.19 294 CYS A C 1
ATOM 2339 O O . CYS A 1 294 ? -13.493 -3.394 26.166 1.00 83.19 294 CYS A O 1
ATOM 2341 N N . PRO A 1 295 ? -11.951 -2.654 27.623 1.00 73.38 295 PRO A N 1
ATOM 2342 C CA . PRO A 1 295 ? -12.151 -3.748 28.567 1.00 73.38 295 PRO A CA 1
ATOM 2343 C C . PRO A 1 295 ? -13.571 -3.753 29.139 1.00 73.38 295 PRO A C 1
ATOM 2345 O O . PRO A 1 295 ? -14.150 -2.710 29.448 1.00 73.38 295 PRO A O 1
ATOM 2348 N N . SER A 1 296 ? -14.125 -4.953 29.328 1.00 68.56 296 SER A N 1
ATOM 2349 C CA . SER A 1 296 ? -15.438 -5.126 29.955 1.00 68.56 296 SER A CA 1
ATOM 2350 C C . SER A 1 296 ? -15.442 -4.573 31.385 1.00 68.56 296 SER A C 1
ATOM 2352 O O . SER A 1 296 ? -14.523 -4.819 32.172 1.00 68.56 296 SER A O 1
ATOM 2354 N N . THR A 1 297 ? -16.516 -3.869 31.744 1.00 60.81 297 THR A N 1
ATOM 2355 C CA . THR A 1 297 ? -16.712 -3.200 33.042 1.00 60.81 297 THR A CA 1
ATOM 2356 C C . THR A 1 297 ? -16.636 -4.134 34.252 1.00 60.81 297 THR A C 1
ATOM 2358 O O . THR A 1 297 ? -16.445 -3.657 35.366 1.00 60.81 297 THR A O 1
ATOM 2361 N N . ALA A 1 298 ? -16.729 -5.453 34.060 1.00 57.38 298 ALA A N 1
ATOM 2362 C CA . ALA A 1 298 ? -16.609 -6.445 35.129 1.00 57.38 298 ALA A CA 1
ATOM 2363 C C . ALA A 1 298 ? -15.168 -6.666 35.641 1.00 57.38 298 ALA A C 1
ATOM 2365 O O . ALA A 1 298 ? -15.000 -7.236 36.716 1.00 57.38 298 ALA A O 1
ATOM 2366 N N . VAL A 1 299 ? -14.139 -6.254 34.887 1.00 54.53 299 VAL A N 1
ATOM 2367 C CA . VAL A 1 299 ? -12.723 -6.606 35.152 1.00 54.53 299 VAL A CA 1
ATOM 2368 C C . VAL A 1 299 ? -11.833 -5.367 35.371 1.00 54.53 299 VAL A C 1
ATOM 2370 O O . VAL A 1 299 ? -10.654 -5.495 35.688 1.00 54.53 299 VAL A O 1
ATOM 2373 N N . ALA A 1 300 ? -12.365 -4.150 35.225 1.00 54.78 300 ALA A N 1
ATOM 2374 C CA . ALA A 1 300 ? -11.558 -2.928 35.230 1.00 54.78 300 ALA A CA 1
ATOM 2375 C C . ALA A 1 300 ? -11.387 -2.303 36.632 1.00 54.78 300 ALA A C 1
ATOM 2377 O O . ALA A 1 300 ? -12.364 -1.947 37.290 1.00 54.78 300 ALA A O 1
ATOM 2378 N N . ASP A 1 301 ? -10.135 -2.071 37.048 1.00 58.28 301 ASP A N 1
ATOM 2379 C CA . ASP A 1 301 ? -9.793 -1.258 38.223 1.00 58.28 301 ASP A CA 1
ATOM 2380 C C . ASP A 1 301 ? -10.359 0.170 38.103 1.00 58.28 301 ASP A C 1
ATOM 2382 O O . ASP A 1 301 ? -10.268 0.808 37.049 1.00 58.28 301 ASP A O 1
ATOM 2386 N N . ALA A 1 302 ? -10.876 0.729 39.203 1.00 58.47 302 ALA A N 1
ATOM 2387 C CA . ALA A 1 302 ? -11.613 2.001 39.216 1.00 58.47 302 ALA A CA 1
ATOM 2388 C C . ALA A 1 302 ? -10.881 3.190 38.546 1.00 58.47 302 ALA A C 1
ATOM 2390 O O . ALA A 1 302 ? -11.533 4.042 37.945 1.00 58.47 302 ALA A O 1
ATOM 2391 N N . LYS A 1 303 ? -9.539 3.248 38.578 1.00 56.31 303 LYS A N 1
ATOM 2392 C CA . LYS A 1 303 ? -8.749 4.303 37.903 1.00 56.31 303 LYS A CA 1
ATOM 2393 C C . LYS A 1 303 ? -8.530 4.066 36.402 1.00 56.31 303 LYS A C 1
ATOM 2395 O O . LYS A 1 303 ? -8.529 5.035 35.651 1.00 56.31 303 LYS A O 1
ATOM 2400 N N . ASN A 1 304 ? -8.391 2.815 35.960 1.00 60.94 304 ASN A N 1
ATOM 2401 C CA . ASN A 1 304 ? -8.258 2.471 34.536 1.00 60.94 304 ASN A CA 1
ATOM 2402 C C . ASN A 1 304 ? -9.619 2.444 33.822 1.00 60.94 304 ASN A C 1
ATOM 2404 O O . ASN A 1 304 ? -9.688 2.620 32.603 1.00 60.94 304 ASN A O 1
ATOM 2408 N N . SER A 1 305 ? -10.708 2.292 34.585 1.00 66.12 305 SER A N 1
ATOM 2409 C CA . SER A 1 305 ? -12.081 2.332 34.074 1.00 66.12 305 SER A CA 1
ATOM 2410 C C . SER A 1 305 ? -12.434 3.675 33.421 1.00 66.12 305 SER A C 1
ATOM 2412 O O . SER A 1 305 ? -13.054 3.706 32.366 1.00 66.12 305 SER A O 1
ATOM 2414 N N . SER A 1 306 ? -11.982 4.805 33.979 1.00 73.44 306 SER A N 1
ATOM 2415 C CA . SER A 1 306 ? -12.310 6.125 33.423 1.00 73.44 306 SER A CA 1
ATOM 2416 C C . SER A 1 306 ? -11.589 6.394 32.102 1.00 73.44 306 SER A C 1
ATOM 2418 O O . SER A 1 306 ? -12.175 6.984 31.198 1.00 73.44 306 SER A O 1
ATOM 2420 N N . ASN A 1 307 ? -10.342 5.931 31.959 1.00 79.06 307 ASN A N 1
ATOM 2421 C CA . ASN A 1 307 ? -9.586 6.087 30.719 1.00 79.06 307 ASN A CA 1
ATOM 2422 C C . ASN A 1 307 ? -10.163 5.216 29.595 1.00 79.06 307 ASN A C 1
ATOM 2424 O O . ASN A 1 307 ? -10.433 5.714 28.507 1.00 79.06 307 ASN A O 1
ATOM 2428 N N . SER A 1 308 ? -10.431 3.941 29.887 1.00 80.81 308 SER A N 1
ATOM 2429 C CA . SER A 1 308 ? -11.043 3.008 28.930 1.00 80.81 308 SER A CA 1
ATOM 2430 C C . SER A 1 308 ? -12.439 3.444 28.481 1.00 80.81 308 SER A C 1
ATOM 2432 O O . SER A 1 308 ? -12.755 3.335 27.298 1.00 80.81 308 SER A O 1
ATOM 2434 N N . LEU A 1 309 ? -13.258 4.011 29.375 1.00 84.38 309 LEU A N 1
ATOM 2435 C CA . LEU A 1 309 ? -14.571 4.563 29.016 1.00 84.38 309 LEU A CA 1
ATOM 2436 C C . LEU A 1 309 ? -14.469 5.732 28.026 1.00 84.38 309 LEU A C 1
ATOM 2438 O O . LEU A 1 309 ? -15.279 5.813 27.105 1.00 84.38 309 LEU A O 1
ATOM 2442 N N . ARG A 1 310 ? -13.476 6.620 28.178 1.00 87.06 310 ARG A N 1
ATOM 2443 C CA . ARG A 1 310 ? -13.250 7.725 27.226 1.00 87.06 310 ARG A CA 1
ATOM 2444 C C . ARG A 1 310 ? -12.814 7.215 25.859 1.00 87.06 310 ARG A C 1
ATOM 2446 O O . ARG A 1 310 ? -13.379 7.641 24.857 1.00 87.06 310 ARG A O 1
ATOM 2453 N N . ILE A 1 311 ? -11.876 6.268 25.830 1.00 89.06 311 ILE A N 1
ATOM 2454 C CA . ILE A 1 311 ? -11.409 5.626 24.594 1.00 89.06 311 ILE A CA 1
ATOM 2455 C C . ILE A 1 311 ? -12.576 4.925 23.886 1.00 89.06 311 ILE A C 1
ATOM 2457 O O . ILE A 1 311 ? -12.771 5.112 22.688 1.00 89.06 311 ILE A O 1
ATOM 2461 N N . SER A 1 312 ? -13.402 4.188 24.635 1.00 89.25 312 SER A N 1
ATOM 2462 C CA . SER A 1 312 ? -14.594 3.511 24.107 1.00 89.25 312 SER A CA 1
ATOM 2463 C C . SER A 1 312 ? -15.603 4.504 23.520 1.00 89.25 312 SER A C 1
ATOM 2465 O O . SER A 1 312 ? -16.150 4.269 22.444 1.00 89.25 312 SER A O 1
ATOM 2467 N N . ALA A 1 313 ? -15.844 5.626 24.208 1.00 90.06 313 ALA A N 1
ATOM 2468 C CA . ALA A 1 313 ? -16.754 6.668 23.740 1.00 90.06 313 ALA A CA 1
ATOM 2469 C C . ALA A 1 313 ? -16.240 7.363 22.468 1.00 90.06 313 ALA A C 1
ATOM 2471 O O . ALA A 1 313 ? -17.023 7.604 21.549 1.00 90.06 313 ALA A O 1
ATOM 2472 N N . GLU A 1 314 ? -14.937 7.654 22.391 1.00 92.19 314 GLU A N 1
ATOM 2473 C CA . GLU A 1 314 ? -14.331 8.224 21.183 1.00 92.19 314 GLU A CA 1
ATOM 2474 C C . GLU A 1 314 ? -14.406 7.232 20.019 1.00 92.19 314 GLU A C 1
ATOM 2476 O O . GLU A 1 314 ? -14.845 7.605 18.935 1.00 92.19 314 GLU A O 1
ATOM 2481 N N . LEU A 1 315 ? -14.063 5.958 20.239 1.00 91.44 315 LEU A N 1
ATOM 2482 C CA . LEU A 1 315 ? -14.154 4.933 19.201 1.00 91.44 315 LEU A CA 1
ATOM 2483 C C . LEU A 1 315 ? -15.591 4.777 18.686 1.00 91.44 315 LEU A C 1
ATOM 2485 O O . LEU A 1 315 ? -15.800 4.737 17.478 1.00 91.44 315 LEU A O 1
ATOM 2489 N N . TYR A 1 316 ? -16.584 4.745 19.579 1.00 89.88 316 TYR A N 1
ATOM 2490 C CA . TYR A 1 316 ? -17.996 4.697 19.192 1.00 89.88 316 TYR A CA 1
ATOM 2491 C C . TYR A 1 316 ? -18.382 5.890 18.312 1.00 89.88 316 TYR A C 1
ATOM 2493 O O . TYR A 1 316 ? -18.986 5.714 17.257 1.00 89.88 316 TYR A O 1
ATOM 2501 N N . LYS A 1 317 ? -17.982 7.103 18.711 1.00 92.06 317 LYS A N 1
ATOM 2502 C CA . LYS A 1 317 ? -18.237 8.327 17.946 1.00 92.06 317 LYS A CA 1
ATOM 2503 C C . LYS A 1 317 ? -17.573 8.298 16.568 1.00 92.06 317 LYS A C 1
ATOM 2505 O O . LYS A 1 317 ? -18.167 8.757 15.599 1.00 92.06 317 LYS A O 1
ATOM 2510 N N . LEU A 1 318 ? -16.348 7.783 16.480 1.00 92.31 318 LEU A N 1
ATOM 2511 C CA . LEU A 1 318 ? -15.622 7.658 15.218 1.00 92.31 318 LEU A CA 1
ATOM 2512 C C . LEU A 1 318 ? -16.275 6.629 14.288 1.00 92.31 318 LEU A C 1
ATOM 2514 O O . LEU A 1 318 ? -16.382 6.892 13.097 1.00 92.31 318 LEU A O 1
ATOM 2518 N N . LEU A 1 319 ? -16.748 5.498 14.823 1.00 88.94 319 LEU A N 1
ATOM 2519 C CA . LEU A 1 319 ? -17.466 4.475 14.056 1.00 88.94 319 LEU A CA 1
ATOM 2520 C C . LEU A 1 319 ? -18.824 4.969 13.539 1.00 88.94 319 LEU A C 1
ATOM 2522 O O . LEU A 1 319 ? -19.189 4.643 12.415 1.00 88.94 319 LEU A O 1
ATOM 2526 N N . ASP A 1 320 ? -19.549 5.760 14.334 1.00 86.12 320 ASP A N 1
ATOM 2527 C CA . ASP A 1 320 ? -20.841 6.353 13.949 1.00 86.12 320 ASP A CA 1
ATOM 2528 C C . ASP A 1 320 ? -20.698 7.424 12.849 1.00 86.12 320 ASP A C 1
ATOM 2530 O O . ASP A 1 320 ? -21.637 7.698 12.106 1.00 86.12 320 ASP A O 1
ATOM 2534 N N . ALA A 1 321 ? -19.508 8.019 12.719 1.00 85.50 321 ALA A N 1
ATOM 2535 C CA . ALA A 1 321 ? -19.216 9.074 11.751 1.00 85.50 321 ALA A CA 1
ATOM 2536 C C . ALA A 1 321 ? -18.701 8.578 10.379 1.00 85.50 321 ALA A C 1
ATOM 2538 O O . ALA A 1 321 ? -18.412 9.417 9.522 1.00 85.50 321 ALA A O 1
ATOM 2539 N N . LEU A 1 322 ? -18.522 7.264 10.175 1.00 79.19 322 LEU A N 1
ATOM 2540 C CA . LEU A 1 322 ? -18.008 6.659 8.927 1.00 79.19 322 LEU A CA 1
ATOM 2541 C C . LEU A 1 322 ? -19.073 6.480 7.832 1.00 79.19 322 LEU A C 1
ATOM 2543 O O . LEU A 1 322 ? -18.690 6.597 6.640 1.00 79.19 322 LEU A O 1
#

Foldseek 3Di:
DDDDDDDPVVVVPDPDDQDKAFDDPPDPDDDFAWKFFAWPVRKTAIFTWHDDPDDTRITGGDPFKILDLDDDPPPIHTDDIQGAAEDEAQQEFEKEWAFELVLLLDPDDFPVNLQVVVLVVQQVDWYAANIKGADPVCVVNRTSIMTTHDGPPADRRHTYGHHPNHDYHYPFYAYDDHDPPPLPDPDDCPPCVVVLVVLVVLVVVVVPPDDDDDDSDDDDDDDPPPCPSVSVSVSCVVQVARELEAECVVQDDPDQPSSLVVLVSSLSSQVSCCPRRVGPHHYDYHYPPVCSLAPDPVPDDPVVNVRSVVSVVSVVVSSVVD

Secondary structure (DSSP, 8-state):
--------TT-TT-SSPPEEEEPPTT-----SEEEEEEETTS-EEEEEEE--SSS--EEEE-SSEESSTT---TT--EEEEEE-EEEEEEEEEEEEEEE-HHHHHSS---HHHHHHHHHHHHTTS-B-TT-EE--HHHHHHTEEEEEEEE-TT--TTEEEEEEEEEEEEEEEEEEPPSS---TTS----TTTHHHHHHHHHHHHHHHS---S-S---------TTSSHHHHHHHHHHHHT-EEEEEEHHHH--SSTTHHHHHHHHHHHHHHHIIIII--SSPEEEEEE-HHHHS--TTT--HHHHHHHHHHHHHHHHHHHT-

InterPro domains:
  IPR003959 ATPase, AAA-type, core [PF00004] (219-320)
  IPR027417 P-loop containing nucleoside triphosphate hydrolase [G3DSA:3.40.50.300] (182-322)
  IPR027417 P-loop containing nucleoside triphosphate hydrolase [SSF52540] (195-320)
  IPR050168 AAA ATPase domain-containing protein [PTHR23077] (195-321)

Radius of gyration: 24.02 Å; chains: 1; bounding box: 69×45×68 Å

Organism: Drosophila melanogaster (NCBI:txid7227)

Sequence (322 aa):
SDFPTFPLSLLDDSDLEPQRCYIPAWENSTGTGWYRCHLCDGSYAVCWVTPRAGSETCCFLDGIVTSLTRFSPTNQRLVLLEPLKLVPCVKRISCVITVTQELLQRPPVSLEDLKDDVRIFLRHLKLTKGCSVQHRRLVQLGIASVEIFDAPGVADDECFEIAHDAELLLADIRLGMPFSLDFIFKYLPHSFERPMEQLEKLLETSKISFSHRFPTTALVVGPVGCGKSGLLSEFLRRHSCNCFYITASQVLRSYPGETEEELRRIFQAAQTFKEKLRPLLPIVILIEDLELLCPSTAVADAKNSSNSLRISAELYKLLDAL

pLDDT: mean 78.66, std 15.41, range [31.55, 94.62]